Protein AF-A0A842W0P2-F1 (afdb_monomer)

Solvent-accessible surface area (backbone atoms only — not comparable to full-atom values): 11848 Å² total; per-residue (Å²): 93,78,69,30,41,39,33,30,35,60,40,98,86,83,40,61,41,81,73,45,63,37,53,83,86,53,82,77,61,66,70,56,46,53,49,53,55,64,68,43,71,86,44,69,43,78,48,73,53,70,65,99,87,46,25,35,33,33,34,35,41,60,92,77,42,31,34,44,33,39,35,38,36,79,87,54,64,59,76,82,45,50,65,58,54,51,53,55,54,58,49,74,78,43,101,62,56,71,70,56,49,55,52,49,50,50,53,53,51,52,50,52,53,51,54,50,53,52,51,51,54,53,50,51,50,50,52,50,53,51,49,51,51,50,51,52,48,50,52,50,48,53,52,47,53,52,49,43,71,71,51,85,49,66,56,59,30,52,52,47,50,26,71,76,40,57,66,42,39,58,65,58,51,46,73,76,69,56,80,72,63,66,70,60,52,56,50,34,52,54,50,37,40,75,71,62,54,32,44,73,82,52,102,54,32,40,30,57,68,124

Radius of gyration: 31.65 Å; Cα contacts (8 Å, |Δi|>4): 263; chains: 1; bounding box: 66×34×80 Å

Structure (mmCIF, N/CA/C/O backbone):
data_AF-A0A842W0P2-F1
#
_entry.id   AF-A0A842W0P2-F1
#
loop_
_atom_site.group_PDB
_atom_site.id
_atom_site.type_symbol
_atom_site.label_atom_id
_atom_site.label_alt_id
_atom_site.label_comp_id
_atom_site.label_asym_id
_atom_site.label_entity_id
_atom_site.label_seq_id
_atom_site.pdbx_PDB_ins_code
_atom_site.Cartn_x
_atom_site.Cartn_y
_atom_site.Cartn_z
_atom_site.occupancy
_atom_site.B_iso_or_equiv
_atom_site.auth_seq_id
_atom_site.auth_comp_id
_atom_site.auth_asym_id
_atom_site.auth_atom_id
_atom_site.pdbx_PDB_model_num
ATOM 1 N N . MET A 1 1 ? -8.591 -3.179 4.931 1.00 85.31 1 MET A N 1
ATOM 2 C CA . MET A 1 1 ? -9.531 -2.165 5.466 1.00 85.31 1 MET A CA 1
ATOM 3 C C . MET A 1 1 ? -10.037 -2.531 6.871 1.00 85.31 1 MET A C 1
ATOM 5 O O . MET A 1 1 ? -9.811 -3.667 7.294 1.00 85.31 1 MET A O 1
ATOM 9 N N . PRO A 1 2 ? -10.715 -1.629 7.613 1.00 89.44 2 PRO A N 1
ATOM 10 C CA . PRO A 1 2 ? -11.479 -1.982 8.811 1.00 89.44 2 PRO A CA 1
ATOM 11 C C . PRO A 1 2 ? -12.667 -2.880 8.462 1.00 89.44 2 PRO A C 1
ATOM 13 O O . PRO A 1 2 ? -13.416 -2.592 7.539 1.00 89.44 2 PRO A O 1
ATOM 16 N N . LYS A 1 3 ? -12.855 -3.957 9.219 1.00 92.38 3 LYS A N 1
ATOM 17 C CA . LYS A 1 3 ? -14.003 -4.871 9.140 1.00 92.38 3 LYS A CA 1
ATOM 18 C C . LYS A 1 3 ? -15.141 -4.478 10.074 1.00 92.38 3 LYS A C 1
ATOM 20 O O . LYS A 1 3 ? -16.285 -4.804 9.797 1.00 92.38 3 LYS A O 1
ATOM 25 N N . GLY A 1 4 ? -14.808 -3.805 11.168 1.00 94.12 4 GLY A N 1
ATOM 26 C CA . GLY A 1 4 ? -15.774 -3.354 12.155 1.00 94.12 4 GLY A CA 1
ATOM 27 C C . GLY A 1 4 ? -15.094 -2.626 13.303 1.00 94.12 4 GLY A C 1
ATOM 28 O O . GLY A 1 4 ? -13.884 -2.756 13.515 1.00 94.12 4 GLY A O 1
ATOM 29 N N . ILE A 1 5 ? -15.883 -1.853 14.030 1.00 95.81 5 ILE A N 1
ATOM 30 C CA . ILE A 1 5 ? -15.530 -1.262 15.308 1.00 95.81 5 ILE A CA 1
ATOM 31 C C . ILE A 1 5 ? -16.359 -1.921 16.408 1.00 95.81 5 ILE A C 1
ATOM 33 O O . ILE A 1 5 ? -17.549 -2.179 16.240 1.00 95.81 5 ILE A O 1
ATOM 37 N N . VAL A 1 6 ? -15.719 -2.183 17.541 1.00 96.12 6 VAL A N 1
ATOM 38 C CA . VAL A 1 6 ? -16.363 -2.648 18.765 1.00 96.12 6 VAL A CA 1
ATOM 39 C C . VAL A 1 6 ? -15.894 -1.763 19.906 1.00 96.12 6 VAL A C 1
ATOM 41 O O . VAL A 1 6 ? -14.697 -1.543 20.079 1.00 96.12 6 VAL A O 1
ATOM 44 N N . ILE A 1 7 ? -16.839 -1.262 20.687 1.00 95.06 7 ILE A N 1
ATOM 45 C CA . ILE A 1 7 ? -16.576 -0.571 21.939 1.00 95.06 7 ILE A CA 1
ATOM 46 C C . ILE A 1 7 ? -16.953 -1.521 23.066 1.00 95.06 7 ILE A C 1
ATOM 48 O O . ILE A 1 7 ? -18.089 -1.992 23.140 1.00 95.06 7 ILE A O 1
ATOM 52 N N . ILE A 1 8 ? -15.988 -1.801 23.927 1.00 93.69 8 ILE A N 1
ATOM 53 C CA . ILE A 1 8 ? -16.141 -2.694 25.067 1.00 93.69 8 ILE A CA 1
ATOM 54 C C . ILE A 1 8 ? -16.184 -1.825 26.315 1.00 93.69 8 ILE A C 1
ATOM 56 O O . ILE A 1 8 ? -15.272 -1.034 26.543 1.00 93.69 8 ILE A O 1
ATOM 60 N N . GLU A 1 9 ? -17.226 -1.963 27.115 1.00 91.44 9 GLU A N 1
ATOM 61 C CA . GLU A 1 9 ? -17.332 -1.330 28.424 1.00 91.44 9 GLU A CA 1
ATOM 62 C C . GLU A 1 9 ? -16.931 -2.332 29.501 1.00 91.44 9 GLU A C 1
ATOM 64 O O . GLU A 1 9 ? -17.276 -3.513 29.427 1.00 91.44 9 GLU A O 1
ATOM 69 N N . PHE A 1 10 ? -16.137 -1.876 30.467 1.00 84.00 10 PHE A N 1
ATOM 70 C CA . PHE A 1 10 ? -15.688 -2.729 31.555 1.00 84.00 10 PHE A CA 1
ATOM 71 C C . PHE A 1 10 ? -16.639 -2.641 32.752 1.00 84.00 10 PHE A C 1
ATOM 73 O O . PHE A 1 10 ? -16.757 -1.587 33.379 1.00 84.00 10 PHE A O 1
ATOM 80 N N . ASP A 1 11 ? -17.245 -3.773 33.106 1.00 75.88 11 ASP A N 1
ATOM 81 C CA . ASP A 1 11 ? -17.984 -3.976 34.349 1.00 75.88 11 ASP A CA 1
ATOM 82 C C . ASP A 1 11 ? -17.102 -4.737 35.359 1.00 75.88 11 ASP A C 1
ATOM 84 O O . ASP A 1 11 ? -16.485 -5.758 35.047 1.00 75.88 11 ASP A O 1
ATOM 88 N N . GLU A 1 12 ? -17.038 -4.245 36.597 1.00 66.00 12 GLU A N 1
ATOM 89 C CA . GLU A 1 12 ? -16.264 -4.853 37.688 1.00 66.00 12 GLU A CA 1
ATOM 90 C C . GLU A 1 12 ? -16.786 -6.243 38.109 1.00 66.00 12 GLU A C 1
ATOM 92 O O . GLU A 1 12 ? -16.042 -7.010 38.727 1.00 66.00 12 GLU A O 1
ATOM 97 N N . PHE A 1 13 ? -18.032 -6.589 37.769 1.00 66.38 13 PHE A N 1
ATOM 98 C CA . PHE A 1 13 ? -18.679 -7.858 38.111 1.00 66.38 13 PHE A CA 1
ATOM 99 C C . PHE A 1 13 ? -18.723 -8.853 36.946 1.00 66.38 13 PHE A C 1
ATOM 101 O O . PHE A 1 13 ? -18.517 -10.049 37.168 1.00 66.38 13 PHE A O 1
ATOM 108 N N . GLU A 1 14 ? -18.983 -8.384 35.724 1.00 66.31 14 GLU A N 1
ATOM 109 C CA . GLU A 1 14 ? -19.167 -9.243 34.540 1.00 66.31 14 GLU A CA 1
ATOM 110 C C . GLU A 1 14 ? -17.951 -9.262 33.596 1.00 66.31 14 GLU A C 1
ATOM 112 O O . GLU A 1 14 ? -17.836 -10.148 32.747 1.00 66.31 14 GLU A O 1
ATOM 117 N N . GLY A 1 15 ? -16.994 -8.345 33.778 1.00 75.94 15 GLY A N 1
ATOM 118 C CA . GLY A 1 15 ? -15.852 -8.164 32.884 1.00 75.94 15 GLY A CA 1
ATOM 119 C C . GLY A 1 15 ? -16.170 -7.229 31.714 1.00 75.94 15 GLY A C 1
ATOM 120 O O . GLY A 1 15 ? -16.970 -6.308 31.833 1.00 75.94 15 GLY A O 1
ATOM 121 N N . GLY A 1 16 ? -15.499 -7.421 30.575 1.00 82.94 16 GLY A N 1
ATOM 122 C CA . GLY A 1 16 ? -15.722 -6.600 29.381 1.00 82.94 16 GLY A CA 1
ATOM 123 C C . GLY A 1 16 ? -16.964 -7.035 28.601 1.00 82.94 16 GLY A C 1
ATOM 124 O O . GLY A 1 16 ? -17.008 -8.167 28.122 1.00 82.94 16 GLY A O 1
ATOM 125 N N . GLY A 1 17 ? -17.930 -6.131 28.429 1.00 89.31 17 GLY A N 1
ATOM 126 C CA . GLY A 1 17 ? -19.129 -6.323 27.608 1.00 89.31 17 GLY A CA 1
ATOM 127 C C . GLY A 1 17 ? -19.137 -5.416 26.376 1.00 89.31 17 GLY A C 1
ATOM 128 O O . GLY A 1 17 ? -18.558 -4.334 26.389 1.00 89.31 17 GLY A O 1
ATOM 129 N N . VAL A 1 18 ? -19.784 -5.839 25.287 1.00 92.56 18 VAL A N 1
ATOM 130 C CA . VAL A 1 18 ? -19.930 -4.998 24.086 1.00 92.56 18 VAL A CA 1
ATOM 131 C C . VAL A 1 18 ? -20.975 -3.912 24.351 1.00 92.56 18 VAL A C 1
ATOM 133 O O . VAL A 1 18 ? -22.162 -4.211 24.442 1.00 92.56 18 VAL A O 1
ATOM 136 N N . TRP A 1 19 ? -20.532 -2.658 24.437 1.00 94.06 19 TRP A N 1
ATOM 137 C CA . TRP A 1 19 ? -21.404 -1.483 24.547 1.00 94.06 19 TRP A CA 1
ATOM 138 C C . TRP A 1 19 ? -21.952 -1.071 23.181 1.00 94.06 19 TRP A C 1
ATOM 140 O O . TRP A 1 19 ? -23.129 -0.765 23.027 1.00 94.06 19 TRP A O 1
ATOM 150 N N . PHE A 1 20 ? -21.092 -1.098 22.164 1.00 94.31 20 PHE A N 1
ATOM 151 C CA . PHE A 1 20 ? -21.457 -0.716 20.808 1.00 94.31 20 PHE A CA 1
ATOM 152 C C . PHE A 1 20 ? -20.654 -1.522 19.797 1.00 94.31 20 PHE A C 1
ATOM 154 O O . PHE A 1 20 ? -19.485 -1.838 20.025 1.00 94.31 20 PHE A O 1
ATOM 161 N N . LYS A 1 21 ? -21.263 -1.826 18.654 1.00 95.81 21 LYS A N 1
ATOM 162 C CA . LYS A 1 21 ? -20.573 -2.416 17.511 1.00 95.81 21 LYS A CA 1
ATOM 163 C C . LYS A 1 21 ? -21.116 -1.830 16.220 1.00 95.81 21 LYS A C 1
ATOM 165 O O . LYS A 1 21 ? -22.293 -1.498 16.146 1.00 95.81 21 LYS A O 1
ATOM 170 N N . TYR A 1 22 ? -20.257 -1.728 15.218 1.00 95.31 22 TYR A N 1
ATOM 171 C CA . TYR A 1 22 ? -20.658 -1.323 13.880 1.00 95.31 22 TYR A CA 1
ATOM 172 C C . TYR A 1 22 ? -19.696 -1.900 12.832 1.00 95.31 22 TYR A C 1
ATOM 174 O O . TYR A 1 22 ? -18.487 -1.909 13.078 1.00 95.31 22 TYR A O 1
ATOM 182 N N . PRO A 1 23 ? -20.168 -2.355 11.660 1.00 94.06 23 PRO A N 1
ATOM 183 C CA . PRO A 1 23 ? -21.575 -2.519 11.265 1.00 94.06 23 PRO A CA 1
ATOM 184 C C . PRO A 1 23 ? -22.373 -3.479 12.167 1.00 94.06 23 PRO A C 1
ATOM 186 O O . PRO A 1 23 ? -21.781 -4.285 12.885 1.00 94.06 23 PRO A O 1
ATOM 189 N N . ASP A 1 24 ? -23.706 -3.410 12.155 1.00 90.12 24 ASP A N 1
ATOM 19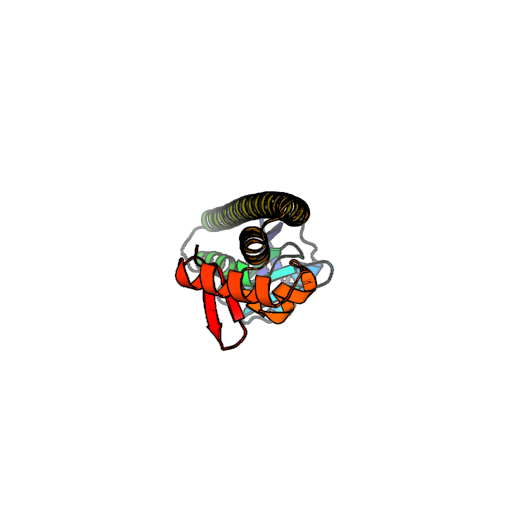0 C CA . ASP A 1 24 ? -24.564 -4.227 13.038 1.00 90.12 24 ASP A CA 1
ATOM 191 C C . ASP A 1 24 ? -24.403 -5.735 12.778 1.00 90.12 24 ASP A C 1
ATOM 193 O O . ASP A 1 24 ? -24.457 -6.563 13.697 1.00 90.12 24 ASP A O 1
ATOM 197 N N . GLU A 1 25 ? -24.157 -6.096 11.520 1.00 91.12 25 GLU A N 1
ATOM 198 C CA . GLU A 1 25 ? -23.859 -7.450 11.061 1.00 91.12 25 GLU A CA 1
ATOM 199 C C . GLU A 1 25 ? -22.459 -7.939 11.451 1.00 91.12 25 GLU A C 1
ATOM 201 O O . GLU A 1 25 ? -22.158 -9.121 11.280 1.00 91.12 25 GLU A O 1
ATOM 206 N N . PHE A 1 26 ? -21.592 -7.064 11.969 1.00 92.31 26 PHE A N 1
ATOM 207 C CA . PHE A 1 26 ? -20.265 -7.463 12.409 1.00 92.31 26 PHE A CA 1
ATOM 208 C C . PHE A 1 26 ? -20.379 -8.393 13.622 1.00 92.31 26 PHE A C 1
ATOM 210 O O . PHE A 1 26 ? -20.899 -8.026 14.683 1.00 92.31 26 PHE A O 1
ATOM 217 N N . GLU A 1 27 ? -19.903 -9.625 13.459 1.00 90.06 27 GLU A N 1
ATOM 218 C CA . GLU A 1 27 ? -19.840 -10.618 14.526 1.00 90.06 27 GLU A CA 1
ATOM 219 C C . GLU A 1 27 ? -18.456 -10.596 15.172 1.00 90.06 27 GLU A C 1
ATOM 221 O O . GLU A 1 27 ? -17.426 -10.718 14.504 1.00 90.06 27 GLU A O 1
ATOM 226 N N . VAL A 1 28 ? -18.443 -10.465 16.497 1.00 89.31 28 VAL A N 1
ATOM 227 C CA . VAL A 1 28 ? -17.235 -10.541 17.312 1.00 89.31 28 VAL A CA 1
ATOM 228 C C . VAL A 1 28 ? -17.356 -11.727 18.256 1.00 89.31 28 VAL A C 1
ATOM 230 O O . VAL A 1 28 ? -18.357 -11.890 18.942 1.00 89.31 28 VAL A O 1
ATOM 233 N N . ASP A 1 29 ? -16.336 -12.578 18.251 1.00 90.50 29 ASP A N 1
ATOM 234 C CA . ASP A 1 29 ? -16.242 -13.725 19.152 1.00 90.50 29 ASP A CA 1
ATOM 235 C C . ASP A 1 29 ? -15.827 -13.247 20.553 1.00 90.50 29 ASP A C 1
ATOM 237 O O . ASP A 1 29 ? -14.869 -12.475 20.691 1.00 90.50 29 ASP A O 1
ATOM 241 N N . ASP A 1 30 ? -16.511 -13.737 21.588 1.00 89.19 30 ASP A N 1
ATOM 242 C CA . ASP A 1 30 ? -16.269 -13.402 22.997 1.00 89.19 30 ASP A CA 1
ATOM 243 C C . ASP A 1 30 ? -14.806 -13.596 23.404 1.00 89.19 30 ASP A C 1
ATOM 245 O O . ASP A 1 30 ? -14.278 -12.842 24.225 1.00 89.19 30 ASP A O 1
ATOM 249 N N . LYS A 1 31 ? -14.101 -14.561 22.795 1.00 90.00 31 LYS A N 1
ATOM 250 C CA . LYS A 1 31 ? -12.673 -14.777 23.072 1.00 90.00 31 LYS A CA 1
ATOM 251 C C . LYS A 1 31 ? -11.830 -13.534 22.774 1.00 90.00 31 LYS A C 1
ATOM 253 O O . LYS A 1 31 ? -10.826 -13.301 23.444 1.00 90.00 31 LYS A O 1
ATOM 258 N N . TYR A 1 32 ? -12.212 -12.743 21.768 1.00 90.88 32 TYR A N 1
ATOM 259 C CA . TYR A 1 32 ? -11.499 -11.523 21.402 1.00 90.88 32 TYR A CA 1
ATOM 260 C C . TYR A 1 32 ? -11.811 -10.398 22.380 1.00 90.88 32 TYR A C 1
ATOM 262 O O . TYR A 1 32 ? -10.890 -9.687 22.771 1.00 90.88 32 TYR A O 1
ATOM 270 N N . ILE A 1 33 ? -13.062 -10.293 22.834 1.00 90.00 33 ILE A N 1
ATOM 271 C CA . ILE A 1 33 ? -13.464 -9.353 23.887 1.00 90.00 33 ILE A CA 1
ATOM 272 C C . ILE A 1 33 ? -12.648 -9.620 25.154 1.00 90.00 33 ILE A C 1
ATOM 274 O O . ILE A 1 33 ? -11.939 -8.737 25.631 1.00 90.00 33 ILE A O 1
ATOM 278 N N . GLN A 1 34 ? -12.636 -10.870 25.624 1.00 87.75 34 GLN A N 1
ATOM 279 C CA . GLN A 1 34 ? -11.871 -11.275 26.805 1.00 87.75 34 GLN A CA 1
ATOM 280 C C . GLN A 1 34 ? -10.371 -11.009 26.646 1.00 87.75 34 GLN A C 1
ATOM 282 O O . GLN A 1 34 ? -9.737 -10.477 27.557 1.00 87.75 34 GLN A O 1
ATOM 287 N N . ASN A 1 35 ? -9.794 -11.347 25.488 1.00 89.31 35 ASN A N 1
ATOM 288 C CA . ASN A 1 35 ? -8.378 -11.108 25.222 1.00 89.31 35 ASN A CA 1
ATOM 289 C C . ASN A 1 35 ? -8.039 -9.610 25.284 1.00 89.31 35 ASN A C 1
ATOM 291 O O . ASN A 1 35 ? -7.072 -9.225 25.941 1.00 89.31 35 ASN A O 1
ATOM 295 N N . LEU A 1 36 ? -8.848 -8.754 24.658 1.00 90.31 36 LEU A N 1
ATOM 296 C CA . LEU A 1 36 ? -8.650 -7.303 24.687 1.00 90.31 36 LEU A CA 1
ATOM 297 C C . LEU A 1 36 ? -8.743 -6.746 26.109 1.00 90.31 36 LEU A C 1
ATOM 299 O O . LEU A 1 36 ? -7.878 -5.973 26.521 1.00 90.31 36 LEU A O 1
ATOM 303 N N . THR A 1 37 ? -9.735 -7.194 26.877 1.00 87.50 37 THR A N 1
ATOM 304 C CA . THR A 1 37 ? -9.907 -6.810 28.279 1.00 87.50 37 THR A CA 1
ATOM 305 C C . THR A 1 37 ? -8.699 -7.189 29.137 1.00 87.50 37 THR A C 1
ATOM 307 O O . THR A 1 37 ? -8.200 -6.359 29.893 1.00 87.50 37 THR A O 1
ATOM 310 N N . ILE A 1 38 ? -8.178 -8.410 28.986 1.00 86.12 38 ILE A N 1
ATOM 311 C CA . ILE A 1 38 ? -6.982 -8.868 29.712 1.00 86.12 38 ILE A CA 1
ATOM 312 C C . ILE A 1 38 ? -5.737 -8.090 29.263 1.00 86.12 38 ILE A C 1
ATOM 314 O O . ILE A 1 38 ? -4.891 -7.738 30.083 1.00 86.12 38 ILE A O 1
ATOM 318 N N . SER A 1 39 ? -5.623 -7.812 27.963 1.00 87.88 39 SER A N 1
ATOM 319 C CA . SER A 1 39 ? -4.434 -7.199 27.365 1.00 87.88 39 SER A CA 1
ATOM 320 C C . SER A 1 39 ? -4.212 -5.755 27.817 1.00 87.88 39 SER A C 1
ATOM 322 O O . SER A 1 39 ? -3.068 -5.355 28.029 1.00 87.88 39 SER A O 1
ATOM 324 N N . HIS A 1 40 ? -5.279 -4.967 27.979 1.00 84.56 40 HIS A N 1
ATOM 325 C CA . HIS A 1 40 ? -5.154 -3.538 28.286 1.00 84.56 40 HIS A CA 1
ATOM 326 C C . HIS A 1 40 ? -4.811 -3.210 29.749 1.00 84.56 40 HIS A C 1
ATOM 328 O O . HIS A 1 40 ? -4.466 -2.065 30.033 1.00 84.56 40 HIS A O 1
ATOM 334 N N . ASN A 1 41 ? -4.839 -4.191 30.662 1.00 76.25 41 ASN A N 1
ATOM 335 C CA . ASN A 1 41 ? -4.376 -4.106 32.060 1.00 76.25 41 ASN A CA 1
ATOM 336 C C . ASN A 1 41 ? -4.701 -2.784 32.799 1.00 76.25 41 ASN A C 1
ATOM 338 O O . ASN A 1 41 ? -3.908 -2.322 33.619 1.00 76.25 41 ASN A O 1
ATOM 342 N N . PHE A 1 42 ? -5.847 -2.169 32.489 1.00 75.38 42 PHE A N 1
ATOM 343 C CA . PHE A 1 42 ? -6.353 -0.931 33.095 1.00 75.38 42 PHE A CA 1
ATOM 344 C C . PHE A 1 42 ? -5.402 0.276 33.027 1.00 75.38 42 PHE A C 1
ATOM 346 O O . PHE A 1 42 ? -5.395 1.119 33.917 1.00 75.38 42 PHE A O 1
ATOM 353 N N . ILE A 1 43 ? -4.575 0.369 31.981 1.00 80.25 43 ILE A N 1
ATOM 354 C CA . ILE A 1 43 ? -3.719 1.538 31.737 1.00 80.25 43 ILE A CA 1
ATOM 355 C C . ILE A 1 43 ? -3.960 2.029 30.318 1.00 80.25 43 ILE A C 1
ATOM 357 O O . ILE A 1 43 ? -3.905 1.235 29.372 1.00 80.25 43 ILE A O 1
ATOM 361 N N . SER A 1 44 ? -4.184 3.339 30.159 1.00 85.81 44 SER A N 1
ATOM 362 C CA . SER A 1 44 ? -4.400 3.947 28.845 1.00 85.81 44 SER A CA 1
ATOM 363 C C . SER A 1 44 ? -3.272 3.591 27.884 1.00 85.81 44 SER A C 1
ATOM 365 O O . SER A 1 44 ? -2.111 3.960 28.077 1.00 85.81 44 SER A O 1
ATOM 367 N N . SER A 1 45 ? -3.610 2.817 26.859 1.00 88.12 45 SER A N 1
ATOM 368 C CA . SER A 1 45 ? -2.636 2.184 25.977 1.00 88.12 45 SER A CA 1
ATOM 369 C C . SER A 1 45 ? -3.260 1.864 24.630 1.00 88.12 45 SER A C 1
ATOM 371 O O . SER A 1 45 ? -4.426 1.483 24.556 1.00 88.12 45 SER A O 1
ATOM 373 N N . ILE A 1 46 ? -2.465 2.010 23.568 1.00 92.19 46 ILE A N 1
ATOM 374 C CA . ILE A 1 46 ? -2.782 1.488 22.236 1.00 92.19 46 ILE A CA 1
ATOM 375 C C . ILE A 1 46 ? -2.094 0.132 22.105 1.00 92.19 46 ILE A C 1
ATOM 377 O O . ILE A 1 46 ? -0.888 0.036 22.343 1.00 92.19 46 ILE A O 1
ATOM 381 N N . LEU A 1 47 ? -2.839 -0.891 21.698 1.00 91.88 47 LEU A N 1
ATOM 382 C CA . LEU A 1 47 ? -2.326 -2.230 21.434 1.00 91.88 47 LEU A CA 1
ATOM 383 C C . LEU A 1 47 ? -2.677 -2.654 20.011 1.00 91.88 47 LEU A C 1
ATOM 385 O O . LEU A 1 47 ? -3.726 -2.308 19.477 1.00 91.88 47 LEU A O 1
ATOM 389 N N . THR A 1 48 ? -1.777 -3.406 19.384 1.00 91.94 48 THR A N 1
ATOM 390 C CA . THR A 1 48 ? -2.042 -4.082 18.111 1.00 91.94 48 THR A CA 1
ATOM 391 C C . THR A 1 48 ? -1.914 -5.579 18.338 1.00 91.94 48 THR A C 1
ATOM 393 O O . THR A 1 48 ? -0.815 -6.079 18.578 1.00 91.94 48 THR A O 1
ATOM 396 N N . ASN A 1 49 ? -3.036 -6.286 18.249 1.00 90.62 49 ASN A N 1
ATOM 397 C CA . ASN A 1 49 ? -3.113 -7.734 18.385 1.00 90.62 49 ASN A CA 1
ATOM 398 C C . ASN A 1 49 ? -3.249 -8.351 16.994 1.00 90.62 49 ASN A C 1
ATOM 400 O O . ASN A 1 49 ? -4.322 -8.315 16.391 1.00 90.62 49 ASN A O 1
ATOM 404 N N . LYS A 1 50 ? -2.148 -8.907 16.481 1.00 89.75 50 LYS A N 1
ATOM 405 C CA . LYS A 1 50 ? -2.088 -9.537 15.160 1.00 89.75 50 LYS A CA 1
ATOM 406 C C . LYS A 1 50 ? -1.595 -10.977 15.274 1.00 89.75 50 LYS A C 1
ATOM 408 O O . LYS A 1 50 ? -0.476 -11.203 15.729 1.00 89.75 50 LYS A O 1
ATOM 413 N N . ASP A 1 51 ? -2.419 -11.924 14.842 1.00 86.38 51 ASP A N 1
ATOM 414 C CA . ASP A 1 51 ? -2.058 -13.336 14.675 1.00 86.38 51 ASP A CA 1
ATOM 415 C C . ASP A 1 51 ? -2.354 -13.810 13.238 1.00 86.38 51 ASP A C 1
ATOM 417 O O . ASP A 1 51 ? -2.393 -12.989 12.323 1.00 86.38 51 ASP A O 1
ATOM 421 N N . ASP A 1 52 ? -2.495 -15.118 12.999 1.00 86.12 52 ASP A N 1
ATOM 422 C CA . ASP A 1 52 ? -2.796 -15.672 11.666 1.00 86.12 52 ASP A CA 1
ATOM 423 C C . ASP A 1 52 ? -4.270 -15.509 11.248 1.00 86.12 52 ASP A C 1
ATOM 425 O O . ASP A 1 52 ? -4.620 -15.661 10.076 1.00 86.12 52 ASP A O 1
ATOM 429 N N . THR A 1 53 ? -5.150 -15.204 12.199 1.00 85.50 53 THR A N 1
ATOM 430 C CA . THR A 1 53 ? -6.610 -15.177 12.043 1.00 85.50 53 THR A CA 1
ATOM 431 C C . THR A 1 53 ? -7.223 -13.809 12.301 1.00 85.50 53 THR A C 1
ATOM 433 O O . THR A 1 53 ? -8.296 -13.514 11.769 1.00 85.50 53 THR A O 1
ATOM 436 N N . ILE A 1 54 ? -6.552 -12.967 13.088 1.00 90.62 54 ILE A N 1
ATOM 437 C CA . ILE A 1 54 ? -7.051 -11.664 13.483 1.00 90.62 54 ILE A CA 1
ATOM 438 C C . ILE A 1 54 ? -5.986 -10.569 13.441 1.00 90.62 54 ILE A C 1
ATOM 440 O O . ILE A 1 54 ? -4.797 -10.800 13.642 1.00 90.62 54 ILE A O 1
ATOM 444 N N . ASN A 1 55 ? -6.448 -9.351 13.175 1.00 94.19 55 ASN A N 1
ATOM 445 C CA . ASN A 1 55 ? -5.682 -8.120 13.247 1.00 94.19 55 ASN A CA 1
ATOM 446 C C . ASN A 1 55 ? -6.578 -7.065 13.904 1.00 94.19 55 ASN A C 1
ATOM 448 O O . ASN A 1 55 ? -7.526 -6.598 13.278 1.00 94.19 55 ASN A O 1
ATOM 452 N N . ILE A 1 56 ? -6.335 -6.747 15.172 1.00 94.88 56 ILE A N 1
ATOM 453 C CA . ILE A 1 56 ? -7.082 -5.734 15.921 1.00 94.88 56 ILE A CA 1
ATOM 454 C C . ILE A 1 56 ? -6.131 -4.625 16.327 1.00 94.88 56 ILE A C 1
ATOM 456 O O . ILE A 1 56 ? -5.067 -4.881 16.892 1.00 94.88 56 ILE A O 1
ATOM 460 N N . LEU A 1 57 ? -6.562 -3.394 16.105 1.00 95.44 57 LEU A N 1
ATOM 461 C CA . LEU A 1 57 ? -6.014 -2.232 16.773 1.00 95.44 57 LEU A CA 1
ATOM 462 C C . LEU A 1 57 ? -6.980 -1.822 17.884 1.00 95.44 57 LEU A C 1
ATOM 464 O O . LEU A 1 57 ? -8.168 -1.662 17.621 1.00 95.44 57 LEU A O 1
ATOM 468 N N . SER A 1 58 ? -6.494 -1.621 19.102 1.00 95.00 58 SER A N 1
ATOM 469 C CA . SER A 1 58 ? -7.346 -1.233 20.221 1.00 95.00 58 SER A CA 1
ATOM 470 C C . SER A 1 58 ? -6.729 -0.162 21.106 1.00 95.00 58 SER A C 1
ATOM 472 O O . SER A 1 58 ? -5.508 -0.034 21.197 1.00 95.00 58 SER A O 1
ATOM 474 N N . PHE A 1 59 ? -7.585 0.609 21.769 1.00 94.62 59 PHE A N 1
ATOM 475 C CA . PHE A 1 59 ? -7.213 1.609 22.757 1.00 94.62 59 PHE A CA 1
ATOM 476 C C . PHE A 1 59 ? -8.089 1.496 23.989 1.00 94.62 59 PHE A C 1
ATOM 478 O O . PHE A 1 59 ? -9.308 1.463 23.868 1.00 94.62 59 PHE A O 1
ATOM 485 N N . TYR A 1 60 ? -7.470 1.476 25.163 1.00 93.44 60 TYR A N 1
ATOM 486 C CA . TYR A 1 60 ? -8.193 1.584 26.423 1.00 93.44 60 TYR A CA 1
ATOM 487 C C . TYR A 1 60 ? -8.192 3.030 26.910 1.00 93.44 60 TYR A C 1
ATOM 489 O O . TYR A 1 60 ? -7.129 3.632 27.064 1.00 93.44 60 TYR A O 1
ATOM 497 N N . ASN A 1 61 ? -9.385 3.556 27.168 1.00 90.50 61 ASN A N 1
ATOM 498 C CA . ASN A 1 61 ? -9.614 4.816 27.848 1.00 90.50 61 ASN A CA 1
ATOM 499 C C . ASN A 1 61 ? -9.908 4.528 29.327 1.00 90.50 61 ASN A C 1
ATOM 501 O O . ASN A 1 61 ? -10.963 3.987 29.661 1.00 90.50 61 ASN A O 1
ATOM 505 N N . ASP A 1 62 ? -8.968 4.892 30.201 1.00 88.12 62 ASP A N 1
ATOM 506 C CA . ASP A 1 62 ? -9.083 4.666 31.645 1.00 88.12 62 ASP A CA 1
ATOM 507 C C . ASP A 1 62 ? -10.147 5.545 32.323 1.00 88.12 62 ASP A C 1
ATOM 509 O O . ASP A 1 62 ? -10.836 5.095 33.234 1.00 88.12 62 ASP A O 1
ATOM 513 N N . GLU A 1 63 ? -10.343 6.774 31.841 1.00 88.44 63 GLU A N 1
ATOM 514 C CA . GLU A 1 63 ? -11.313 7.723 32.403 1.00 88.44 63 GLU A CA 1
ATOM 515 C C . GLU A 1 63 ? -12.754 7.228 32.238 1.00 88.44 63 GLU A C 1
ATOM 517 O O . GLU A 1 63 ? -13.555 7.295 33.171 1.00 88.44 63 GLU A O 1
ATOM 522 N N . HIS A 1 64 ? -13.063 6.664 31.072 1.00 88.56 64 HIS A N 1
ATOM 523 C CA . HIS A 1 64 ? -14.388 6.139 30.750 1.00 88.56 64 HIS A CA 1
ATOM 524 C C . HIS A 1 64 ? -14.500 4.622 30.911 1.00 88.56 64 HIS A C 1
ATOM 526 O O . HIS A 1 64 ? -15.574 4.077 30.670 1.00 88.56 64 HIS A O 1
ATOM 532 N N . LYS A 1 65 ? -13.417 3.933 31.300 1.00 89.44 65 LYS A N 1
ATOM 533 C CA . LYS A 1 65 ? -13.339 2.465 31.401 1.00 89.44 65 LYS A CA 1
ATOM 534 C C . LYS A 1 65 ? -13.829 1.742 30.131 1.00 89.44 65 LYS A C 1
ATOM 536 O O . LYS A 1 65 ? -14.505 0.714 30.207 1.00 89.44 65 LYS A O 1
ATOM 541 N N . LYS A 1 66 ? -13.483 2.274 28.952 1.00 92.25 66 LYS A N 1
ATOM 542 C CA . LYS A 1 66 ? -13.899 1.736 27.641 1.00 92.25 66 LYS A CA 1
ATOM 543 C C . LYS A 1 66 ? -12.701 1.318 26.795 1.00 92.25 66 LYS A C 1
ATOM 545 O O . LYS A 1 66 ? -11.686 2.006 26.763 1.00 92.25 66 LYS A O 1
ATOM 550 N N . ILE A 1 67 ? -12.825 0.204 26.077 1.00 93.25 67 ILE A N 1
ATOM 551 C CA . ILE A 1 67 ? -11.879 -0.219 25.040 1.00 93.25 67 ILE A CA 1
ATOM 552 C C . ILE A 1 67 ? -12.508 0.050 23.680 1.00 93.25 67 ILE A C 1
ATOM 554 O O . ILE A 1 67 ? -13.571 -0.474 23.364 1.00 93.25 67 ILE A O 1
ATOM 558 N N . ILE A 1 68 ? -11.821 0.822 22.854 1.00 95.19 68 ILE A N 1
ATOM 559 C CA . ILE A 1 68 ? -12.158 1.065 21.456 1.00 95.19 68 ILE A CA 1
ATOM 560 C C . ILE A 1 68 ? -11.349 0.075 20.627 1.00 95.19 68 ILE A C 1
ATOM 562 O O . ILE A 1 68 ? -10.124 0.134 20.654 1.00 95.19 68 ILE A O 1
ATOM 566 N N . ALA A 1 69 ? -11.995 -0.829 19.897 1.00 95.38 69 ALA A N 1
ATOM 567 C CA . ALA A 1 69 ? -11.333 -1.854 19.096 1.00 95.38 69 ALA A CA 1
ATOM 568 C C . ALA A 1 69 ? -11.747 -1.765 17.623 1.00 95.38 69 ALA A C 1
ATOM 570 O O . ALA A 1 69 ? -12.909 -1.957 17.275 1.00 95.38 69 ALA A O 1
ATOM 571 N N . LEU A 1 70 ? -10.778 -1.515 16.746 1.00 95.75 70 LEU A N 1
ATOM 572 C CA . LEU A 1 70 ? -10.912 -1.617 15.298 1.00 95.75 70 LEU A CA 1
ATOM 573 C C . LEU A 1 70 ? -10.420 -2.986 14.837 1.00 95.75 70 LEU A C 1
ATOM 575 O O . LEU A 1 70 ? -9.235 -3.309 14.934 1.00 95.75 70 LEU A O 1
ATOM 579 N N . PHE A 1 71 ? -11.329 -3.780 14.286 1.00 94.62 71 PHE A N 1
ATOM 580 C CA . PHE A 1 71 ? -11.005 -5.039 13.633 1.00 94.62 71 PHE A CA 1
ATOM 581 C C . PHE A 1 71 ? -10.598 -4.737 12.201 1.00 94.62 71 PHE A C 1
ATOM 583 O O . PHE A 1 71 ? -11.350 -4.115 11.458 1.00 94.62 71 PHE A O 1
ATOM 590 N N . LEU A 1 72 ? -9.411 -5.170 11.803 1.00 93.69 72 LEU A N 1
ATOM 591 C CA . LEU A 1 72 ? -8.807 -4.869 10.513 1.00 93.69 72 LEU A CA 1
ATOM 592 C C . LEU A 1 72 ? -8.668 -6.142 9.672 1.00 93.69 72 LEU A C 1
ATOM 594 O O . LEU A 1 72 ? -8.666 -7.276 10.159 1.00 93.69 72 LEU A O 1
ATOM 598 N N . GLU A 1 73 ? -8.516 -5.972 8.366 1.00 91.75 73 GLU A N 1
ATOM 599 C CA . GLU A 1 73 ? -8.039 -7.045 7.501 1.00 91.75 73 GLU A CA 1
ATOM 600 C C . GLU A 1 73 ? -6.579 -7.413 7.803 1.00 91.75 73 GLU A C 1
ATOM 602 O O . GLU A 1 73 ? -5.764 -6.588 8.212 1.00 91.75 73 GLU A O 1
ATOM 607 N N . MET A 1 74 ? -6.212 -8.674 7.555 1.00 89.88 74 MET A N 1
ATOM 608 C CA . MET A 1 74 ? -4.891 -9.218 7.919 1.00 89.88 74 MET A CA 1
ATOM 609 C C . MET A 1 74 ? -3.717 -8.508 7.236 1.00 89.88 74 MET A C 1
ATOM 611 O O . MET A 1 74 ? -2.593 -8.507 7.744 1.00 89.88 74 MET A O 1
ATOM 615 N N . ARG A 1 75 ? -3.970 -7.929 6.060 1.00 87.88 75 ARG A N 1
ATOM 616 C CA . ARG A 1 75 ? -2.963 -7.234 5.251 1.00 87.88 75 ARG A CA 1
ATOM 617 C C . ARG A 1 75 ? -2.748 -5.786 5.677 1.00 87.88 75 ARG A C 1
ATOM 619 O O . ARG A 1 75 ? -1.769 -5.193 5.243 1.00 87.88 75 ARG A O 1
ATOM 626 N N . GLU A 1 76 ? -3.619 -5.254 6.527 1.00 88.44 76 GLU A N 1
ATOM 627 C CA . GLU A 1 76 ? -3.509 -3.888 7.023 1.00 88.44 76 GLU A CA 1
ATOM 628 C C . GLU A 1 76 ? -2.404 -3.751 8.069 1.00 88.44 76 GLU A C 1
ATOM 630 O O . GLU A 1 76 ? -2.120 -4.680 8.843 1.00 88.44 76 GLU A O 1
ATOM 635 N N . ASP A 1 77 ? -1.816 -2.560 8.100 1.00 86.75 77 ASP A N 1
ATOM 636 C CA . ASP A 1 77 ? -0.949 -2.107 9.178 1.00 86.75 77 ASP A CA 1
ATOM 637 C C . ASP A 1 77 ? -1.789 -1.319 10.187 1.00 86.75 77 ASP A C 1
ATOM 639 O O . ASP A 1 77 ? -2.424 -0.330 9.829 1.00 86.75 77 ASP A O 1
ATOM 643 N N . GLY A 1 78 ? -1.802 -1.753 11.450 1.00 84.81 78 GLY A N 1
ATOM 644 C CA . GLY A 1 78 ? -2.541 -1.070 12.512 1.00 84.81 78 GLY A CA 1
ATOM 645 C C . GLY A 1 78 ? -2.106 0.386 12.690 1.00 84.81 78 GLY A C 1
ATOM 646 O O . GLY A 1 78 ? -2.933 1.219 13.047 1.00 84.81 78 GLY A O 1
ATOM 647 N N . GLN A 1 79 ? -0.851 0.730 12.380 1.00 87.38 79 GLN A N 1
ATOM 648 C CA . GLN A 1 79 ? -0.347 2.101 12.518 1.00 87.38 79 GLN A CA 1
ATOM 649 C C . GLN A 1 79 ? -1.107 3.117 11.660 1.00 87.38 79 GLN A C 1
ATOM 651 O O . GLN A 1 79 ? -1.329 4.243 12.112 1.00 87.38 79 GLN A O 1
ATOM 656 N N . ASP A 1 80 ? -1.580 2.711 10.478 1.00 86.62 80 ASP A N 1
ATOM 657 C CA . ASP A 1 80 ? -2.345 3.573 9.568 1.00 86.62 80 ASP A CA 1
ATOM 658 C C . ASP A 1 80 ? -3.690 4.023 10.179 1.00 86.62 80 ASP A C 1
ATOM 660 O O . ASP A 1 80 ? -4.273 5.015 9.740 1.00 86.62 80 ASP A O 1
ATOM 664 N N . TYR A 1 81 ? -4.163 3.336 11.226 1.00 90.56 81 TYR A N 1
ATOM 665 C CA . TYR A 1 81 ? -5.465 3.554 11.865 1.00 90.56 81 TYR A CA 1
ATOM 666 C C . TYR A 1 81 ? -5.374 4.228 13.242 1.00 90.56 81 TYR A C 1
ATOM 668 O O . TYR A 1 81 ? -6.399 4.452 13.888 1.00 90.56 81 TYR A O 1
ATOM 676 N N . TYR A 1 82 ? -4.173 4.596 13.702 1.00 91.25 82 TYR A N 1
ATOM 677 C CA . TYR A 1 82 ? -3.983 5.217 15.022 1.00 91.25 82 TYR A CA 1
ATOM 678 C C . TYR A 1 82 ? -4.751 6.532 15.165 1.00 91.25 82 TYR A C 1
ATOM 680 O O . TYR A 1 82 ? -5.316 6.810 16.222 1.00 91.25 82 TYR A O 1
ATOM 688 N N . GLU A 1 83 ? -4.781 7.335 14.104 1.00 89.69 83 GLU A N 1
ATOM 689 C CA . GLU A 1 83 ? -5.493 8.611 14.113 1.00 89.69 83 GLU A CA 1
ATOM 690 C C . GLU A 1 83 ? -7.008 8.407 14.225 1.00 89.69 83 GLU A C 1
ATOM 692 O O . GLU A 1 83 ? -7.669 9.133 14.960 1.00 89.69 83 GLU A O 1
ATOM 697 N N . ILE A 1 84 ? -7.548 7.366 13.583 1.00 91.62 84 ILE A N 1
ATOM 698 C CA . ILE A 1 84 ? -8.973 7.020 13.667 1.00 91.62 84 ILE A CA 1
ATOM 699 C C . ILE A 1 84 ? -9.332 6.644 15.108 1.00 91.62 84 ILE A C 1
ATOM 701 O O . ILE A 1 84 ? -10.294 7.172 15.657 1.00 91.62 84 ILE A O 1
ATOM 705 N N . ILE A 1 85 ? -8.524 5.803 15.763 1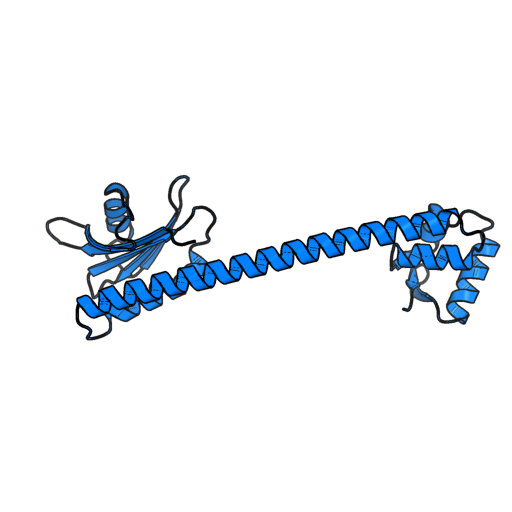.00 92.06 85 ILE A N 1
ATOM 706 C CA . ILE A 1 85 ? -8.730 5.459 17.178 1.00 92.06 85 ILE A CA 1
ATOM 707 C C . ILE A 1 85 ? -8.680 6.683 18.087 1.00 92.06 85 ILE A C 1
ATOM 709 O O . ILE A 1 85 ? -9.508 6.802 18.984 1.00 92.06 85 ILE A O 1
ATOM 713 N N . ARG A 1 86 ? -7.741 7.604 17.864 1.00 91.19 86 ARG A N 1
ATOM 714 C CA . ARG A 1 86 ? -7.651 8.835 18.662 1.00 91.19 86 ARG A CA 1
ATOM 715 C C . ARG A 1 86 ? -8.853 9.749 18.461 1.00 91.19 86 ARG A C 1
ATOM 717 O O . ARG A 1 86 ? -9.300 10.381 19.411 1.00 91.19 86 ARG A O 1
ATOM 724 N N . GLN A 1 87 ? -9.376 9.827 17.240 1.00 92.31 87 GLN A N 1
ATOM 725 C CA . GLN A 1 87 ? -10.591 10.590 16.960 1.00 92.31 87 GLN A CA 1
ATOM 726 C C . GLN A 1 87 ? -11.803 9.986 17.666 1.00 92.31 87 GLN A C 1
ATOM 728 O O . GLN A 1 87 ? -12.577 10.733 18.260 1.00 92.31 87 GLN A O 1
ATOM 733 N N . LEU A 1 88 ? -11.926 8.655 17.646 1.00 93.38 88 LEU A N 1
ATOM 734 C CA . LEU A 1 88 ? -12.973 7.923 18.360 1.00 93.38 88 LEU A CA 1
ATOM 735 C C . LEU A 1 88 ? -12.861 8.119 19.876 1.00 93.38 88 LEU A C 1
ATOM 737 O O . LEU A 1 88 ? -13.859 8.390 20.532 1.00 93.38 88 LEU A O 1
ATOM 741 N N . ASP A 1 89 ? -11.649 8.051 20.425 1.00 92.06 89 ASP A N 1
ATOM 742 C CA . ASP A 1 89 ? -11.388 8.322 21.840 1.00 92.06 89 ASP A CA 1
ATOM 743 C C . ASP A 1 89 ? -11.801 9.743 22.241 1.00 92.06 89 ASP A C 1
ATOM 745 O O . ASP A 1 89 ? -12.514 9.959 23.221 1.00 92.06 89 ASP A O 1
ATOM 749 N N . GLY A 1 90 ? -11.447 10.718 21.404 1.00 91.06 90 GLY A N 1
ATOM 750 C CA . GLY A 1 90 ? -11.824 12.112 21.588 1.00 91.06 90 GLY A CA 1
ATOM 751 C C . GLY A 1 90 ? -13.330 12.389 21.536 1.00 91.06 90 GLY A C 1
ATOM 752 O O . GLY A 1 90 ? -13.714 13.517 21.840 1.00 91.06 90 GLY A O 1
ATOM 753 N N . LEU A 1 91 ? -14.180 11.425 21.154 1.00 92.06 91 LEU A N 1
ATOM 754 C CA . LEU A 1 91 ? -15.637 11.552 21.278 1.00 92.06 91 LEU A CA 1
ATOM 755 C C . LEU A 1 91 ? -16.100 11.392 22.725 1.00 92.06 91 LEU A C 1
ATOM 757 O O . LEU A 1 91 ? -16.991 12.122 23.145 1.00 92.06 91 LEU A O 1
ATOM 761 N N . PHE A 1 92 ? -15.478 10.491 23.490 1.00 87.81 92 PHE A N 1
ATOM 762 C CA . PHE A 1 92 ? -15.861 10.232 24.882 1.00 87.81 92 PHE A CA 1
ATOM 763 C C . PHE A 1 92 ? -15.490 11.389 25.817 1.00 87.81 92 PHE A C 1
ATOM 765 O O . PHE A 1 92 ? -16.163 11.611 26.815 1.00 87.81 92 PHE A O 1
ATOM 772 N N . LEU A 1 93 ? -14.495 12.196 25.434 1.00 85.31 93 LEU A N 1
ATOM 773 C CA . LEU A 1 93 ? -14.120 13.428 26.139 1.00 85.31 93 LEU A CA 1
ATOM 774 C C . LEU A 1 93 ? -15.102 14.593 25.915 1.00 85.31 93 LEU A C 1
ATOM 776 O O . LEU A 1 93 ? -14.929 15.667 26.497 1.00 85.31 93 LEU A O 1
ATOM 780 N N . ARG A 1 94 ? -16.087 14.439 25.024 1.00 87.50 94 ARG A N 1
ATOM 781 C CA . ARG A 1 94 ? -17.090 15.471 24.735 1.00 87.50 94 ARG A CA 1
ATOM 782 C C . ARG A 1 94 ? -18.337 15.206 25.571 1.00 87.50 94 ARG A C 1
ATOM 784 O O . ARG A 1 94 ? -18.739 14.063 25.743 1.00 87.50 94 ARG A O 1
ATOM 791 N N . ASP A 1 95 ? -18.975 16.276 26.031 1.00 84.00 95 ASP A N 1
ATOM 792 C CA . ASP A 1 95 ? -20.253 16.217 26.753 1.00 84.00 95 ASP A CA 1
ATOM 793 C C . ASP A 1 95 ? -21.411 16.001 25.755 1.00 84.00 95 ASP A C 1
ATOM 795 O O . ASP A 1 95 ? -22.180 16.914 25.457 1.00 84.00 95 ASP A O 1
ATOM 799 N N . LEU A 1 96 ? -21.430 14.819 25.130 1.00 88.81 96 LEU A N 1
ATOM 800 C CA . LEU A 1 96 ? -22.408 14.387 24.127 1.00 88.81 96 LEU A CA 1
ATOM 801 C C . LEU A 1 96 ? -23.351 13.337 24.714 1.00 88.81 96 LEU A C 1
ATOM 803 O O . LEU A 1 96 ? -22.958 12.546 25.575 1.00 88.81 96 LEU A O 1
ATOM 807 N N . ALA A 1 97 ? -24.583 13.292 24.207 1.00 90.62 97 ALA A N 1
ATOM 808 C CA . ALA A 1 97 ? -25.495 12.200 24.522 1.00 90.62 97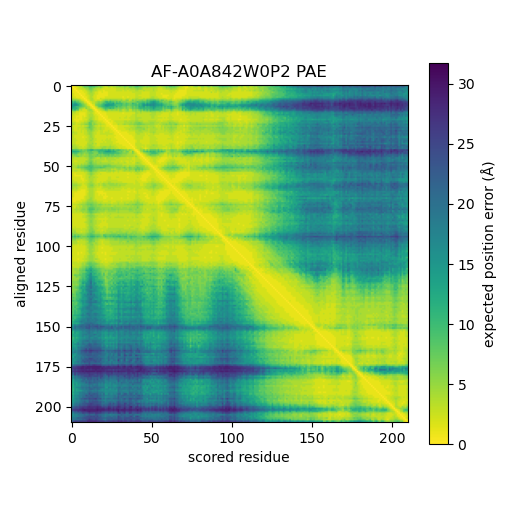 ALA A CA 1
ATOM 809 C C . ALA A 1 97 ? -24.999 10.875 23.915 1.00 90.62 97 ALA A C 1
ATOM 811 O O . ALA A 1 97 ? -24.284 10.850 22.911 1.00 90.62 97 ALA A O 1
ATOM 812 N N . GLU A 1 98 ? -25.406 9.754 24.508 1.00 88.62 98 GLU A N 1
ATOM 813 C CA . GLU A 1 98 ? -25.007 8.415 24.066 1.00 88.62 98 GLU A CA 1
ATOM 814 C C . GLU A 1 98 ? -25.361 8.154 22.596 1.00 88.62 98 GLU A C 1
ATOM 816 O O . GLU A 1 98 ? -24.511 7.684 21.836 1.00 88.62 98 GLU A O 1
ATOM 821 N N . GLU A 1 99 ? -26.564 8.531 22.161 1.00 91.75 99 GLU A N 1
ATOM 822 C CA . GLU A 1 99 ? -26.987 8.368 20.769 1.00 91.75 99 GLU A CA 1
ATOM 823 C C . GLU A 1 99 ? -26.133 9.206 19.802 1.00 91.75 99 GLU A C 1
ATOM 825 O O . GLU A 1 99 ? -25.847 8.774 18.684 1.00 91.75 99 GLU A O 1
ATOM 830 N N . GLU A 1 100 ? -25.680 10.387 20.234 1.00 92.06 100 GLU A N 1
ATOM 831 C CA . GLU A 1 100 ? -24.799 11.246 19.438 1.00 92.06 100 GLU A CA 1
ATOM 832 C C . GLU A 1 100 ? -23.401 10.634 19.307 1.00 92.06 100 GLU A C 1
ATOM 834 O O . GLU A 1 100 ? -22.832 10.635 18.215 1.00 92.06 100 GLU A O 1
ATOM 839 N N . ILE A 1 101 ? -22.862 10.055 20.387 1.00 91.88 101 ILE A N 1
ATOM 840 C CA . ILE A 1 101 ? -21.572 9.350 20.358 1.00 91.88 101 ILE A CA 1
ATOM 841 C C . ILE A 1 101 ? -21.645 8.165 19.392 1.00 91.88 101 ILE A C 1
ATOM 843 O O . ILE A 1 101 ? -20.758 8.006 18.554 1.00 91.88 101 ILE A O 1
ATOM 847 N N . GLN A 1 102 ? -22.700 7.351 19.473 1.00 93.44 102 GLN A N 1
ATOM 848 C CA . GLN A 1 102 ? -22.884 6.206 18.579 1.00 93.44 102 GLN A CA 1
ATOM 849 C C . GLN A 1 102 ? -22.956 6.642 17.110 1.00 93.44 102 GLN A C 1
ATOM 851 O O . GLN A 1 102 ? -22.279 6.057 16.261 1.00 93.44 102 GLN A O 1
ATOM 856 N N . GLN A 1 103 ? -23.707 7.704 16.806 1.00 94.19 103 GLN A N 1
ATOM 857 C CA . GLN A 1 103 ? -23.809 8.231 15.446 1.00 94.19 103 GLN A CA 1
ATOM 858 C C . GLN A 1 103 ? -22.466 8.764 14.924 1.00 94.19 103 GLN A C 1
ATOM 860 O O . GLN A 1 103 ? -22.101 8.509 13.775 1.00 94.19 103 GLN A O 1
ATOM 865 N N . GLU A 1 104 ? -21.706 9.477 15.755 1.00 93.88 104 GLU A N 1
ATOM 866 C CA . GLU A 1 104 ? -20.387 9.989 15.377 1.00 93.88 104 GLU A CA 1
ATOM 867 C C . GLU A 1 104 ? -19.368 8.863 15.164 1.00 93.88 104 GLU A C 1
ATOM 869 O O . GLU A 1 104 ? -18.567 8.929 14.230 1.00 93.88 104 GLU A O 1
ATOM 874 N N . ILE A 1 105 ? -19.430 7.791 15.960 1.00 93.56 105 ILE A N 1
ATOM 875 C CA . ILE A 1 105 ? -18.609 6.594 15.746 1.00 93.56 105 ILE A CA 1
ATOM 876 C C . ILE A 1 105 ? -18.876 5.996 14.357 1.00 93.56 105 ILE A C 1
ATOM 878 O O . ILE A 1 105 ? -17.924 5.702 13.627 1.00 93.56 105 ILE A O 1
ATOM 882 N N . GLN A 1 106 ? -20.149 5.845 13.973 1.00 94.94 106 GLN A N 1
ATOM 883 C CA . GLN A 1 106 ? -20.530 5.346 12.645 1.00 94.94 106 GLN A CA 1
ATOM 884 C C . GLN A 1 106 ? -20.003 6.261 11.536 1.00 94.94 106 GLN A C 1
ATOM 886 O O . GLN A 1 106 ? -19.351 5.791 10.604 1.00 94.94 106 GLN A O 1
ATOM 891 N N . ASN A 1 107 ? -20.198 7.576 11.680 1.00 93.12 107 ASN A N 1
ATOM 892 C CA . ASN A 1 107 ? -19.741 8.569 10.708 1.00 93.12 107 ASN A CA 1
ATOM 893 C C . ASN A 1 107 ? -18.222 8.494 10.484 1.00 93.12 107 ASN A C 1
ATOM 895 O O . ASN A 1 107 ? -17.758 8.507 9.341 1.00 93.12 107 ASN A O 1
ATOM 899 N N . ILE A 1 108 ? -17.439 8.398 11.566 1.00 92.38 108 ILE A N 1
ATOM 900 C CA . ILE A 1 108 ? -15.977 8.275 11.493 1.00 92.38 108 ILE A CA 1
ATOM 901 C C . ILE A 1 108 ? -15.582 6.967 10.804 1.00 92.38 108 ILE A C 1
ATOM 903 O O . ILE A 1 108 ? -14.696 6.971 9.942 1.00 92.38 108 ILE A O 1
ATOM 907 N N . TYR A 1 109 ? -16.231 5.855 11.149 1.00 92.31 109 TYR A N 1
ATOM 908 C CA . TYR A 1 109 ? -15.960 4.558 10.535 1.00 92.31 109 TYR A CA 1
ATOM 909 C C . TYR A 1 109 ? -16.258 4.566 9.025 1.00 92.31 109 TYR A C 1
ATOM 911 O O . TYR A 1 109 ? -15.396 4.185 8.226 1.00 92.31 109 TYR A O 1
ATOM 919 N N . ASP A 1 110 ? -17.429 5.057 8.616 1.00 91.75 110 ASP A N 1
ATOM 920 C CA . ASP A 1 110 ? -17.856 5.093 7.213 1.00 91.75 110 ASP A CA 1
ATOM 921 C C . ASP A 1 110 ? -16.964 6.010 6.373 1.00 91.75 110 ASP A C 1
ATOM 923 O O . ASP A 1 110 ? -16.529 5.647 5.273 1.00 91.75 110 ASP A O 1
ATOM 927 N N . LEU A 1 111 ? -16.629 7.188 6.908 1.00 87.81 111 LEU A N 1
ATOM 928 C CA . LEU A 1 111 ? -15.709 8.114 6.258 1.00 87.81 111 LEU A CA 1
ATOM 929 C C . LEU A 1 111 ? -14.326 7.480 6.078 1.00 87.81 111 LEU A C 1
ATOM 931 O O . LEU A 1 111 ? -13.738 7.580 4.998 1.00 87.81 111 LEU A O 1
ATOM 935 N N . SER A 1 112 ? -13.831 6.788 7.106 1.00 85.88 112 SER A N 1
ATOM 936 C CA . SER A 1 112 ? -12.549 6.082 7.056 1.00 85.88 112 SER A CA 1
ATOM 937 C C . SER A 1 112 ? -12.554 5.012 5.964 1.00 85.88 112 SER A C 1
ATOM 939 O O . SER A 1 112 ? -11.642 4.970 5.136 1.00 85.88 112 SER A O 1
ATOM 941 N N . CYS A 1 113 ? -13.613 4.202 5.886 1.00 86.12 113 CYS A N 1
ATOM 942 C CA . CYS A 1 113 ? -13.767 3.187 4.845 1.00 86.12 113 CYS A CA 1
ATOM 943 C C . CYS A 1 113 ? -13.834 3.806 3.439 1.00 86.12 113 CYS A C 1
ATOM 945 O O . CYS A 1 113 ? -13.193 3.313 2.509 1.00 86.12 113 CYS A O 1
ATOM 947 N N . SER A 1 114 ? -14.554 4.919 3.276 1.00 84.81 114 SER A N 1
ATOM 948 C CA . SER A 1 114 ? -14.661 5.642 2.002 1.00 84.81 114 SER A CA 1
ATOM 949 C C . SER A 1 114 ? -13.314 6.190 1.520 1.00 84.81 114 SER A C 1
ATOM 951 O O . SER A 1 114 ? -12.926 5.970 0.370 1.00 84.81 114 SER A O 1
ATOM 953 N N . ILE A 1 115 ? -12.550 6.841 2.403 1.00 80.50 115 ILE A N 1
ATOM 954 C CA . ILE A 1 115 ? -11.221 7.380 2.077 1.00 80.50 115 ILE A CA 1
ATOM 955 C C . ILE A 1 115 ? -10.276 6.260 1.629 1.00 80.50 115 ILE A C 1
ATOM 957 O O . ILE A 1 115 ? -9.544 6.422 0.647 1.00 80.50 115 ILE A O 1
ATOM 961 N N . ILE A 1 116 ? -10.308 5.114 2.312 1.00 80.88 116 ILE A N 1
ATOM 962 C CA . ILE A 1 116 ? -9.465 3.965 1.968 1.00 80.88 116 ILE A CA 1
ATOM 963 C C . ILE A 1 116 ? -9.861 3.393 0.603 1.00 80.88 116 ILE A C 1
ATOM 965 O O . ILE A 1 116 ? -8.988 3.197 -0.241 1.00 80.88 116 ILE A O 1
ATOM 969 N N . ASN A 1 117 ? -11.159 3.240 0.325 1.00 81.44 117 ASN A N 1
ATOM 970 C CA . ASN A 1 117 ? -11.647 2.797 -0.985 1.00 81.44 117 ASN A CA 1
ATOM 971 C C . ASN A 1 117 ? -11.174 3.717 -2.121 1.00 81.44 117 ASN A C 1
ATOM 973 O O . ASN A 1 117 ? -10.724 3.251 -3.169 1.00 81.44 117 ASN A O 1
ATOM 977 N N . VAL A 1 118 ? -11.238 5.037 -1.919 1.00 80.56 118 VAL A N 1
ATOM 978 C CA . VAL A 1 118 ? -10.747 6.010 -2.907 1.00 80.56 118 VAL A CA 1
ATOM 979 C C . VAL A 1 118 ? -9.238 5.859 -3.112 1.00 80.56 118 VAL A C 1
ATOM 981 O O . VAL A 1 118 ? -8.772 5.851 -4.254 1.00 80.56 118 VAL A O 1
ATOM 984 N N . ARG A 1 119 ? -8.465 5.693 -2.031 1.00 80.19 119 ARG A N 1
ATOM 985 C CA . ARG A 1 119 ? -7.015 5.459 -2.106 1.00 80.19 119 ARG A CA 1
ATOM 986 C C . ARG A 1 119 ? -6.700 4.203 -2.917 1.00 80.19 119 ARG A C 1
ATOM 988 O O . ARG A 1 119 ? -5.833 4.257 -3.787 1.00 80.19 119 ARG A O 1
ATOM 995 N N . GLU A 1 120 ? -7.408 3.103 -2.685 1.00 82.25 120 GLU A N 1
ATOM 996 C CA . GLU A 1 120 ? -7.223 1.857 -3.436 1.00 82.25 120 GLU A CA 1
ATOM 997 C C . GLU A 1 120 ? -7.530 2.025 -4.927 1.00 82.25 120 GLU A C 1
ATOM 999 O O . GLU A 1 120 ? -6.730 1.612 -5.769 1.00 82.25 120 GLU A O 1
ATOM 1004 N N . GLN A 1 121 ? -8.630 2.696 -5.275 1.00 84.19 121 GLN A N 1
ATOM 1005 C CA . GLN A 1 121 ? -8.977 2.975 -6.673 1.00 84.19 121 GLN A CA 1
ATOM 1006 C C . GLN A 1 121 ? -7.906 3.816 -7.377 1.00 84.19 121 GLN A C 1
ATOM 1008 O O . GLN A 1 121 ? -7.537 3.535 -8.521 1.00 84.19 121 GLN A O 1
ATOM 1013 N N . VAL A 1 122 ? -7.372 4.828 -6.691 1.00 86.62 122 VAL A N 1
ATOM 1014 C CA . VAL A 1 122 ? -6.277 5.657 -7.209 1.00 86.62 122 VAL A CA 1
ATOM 1015 C C . VAL A 1 122 ? -5.007 4.825 -7.406 1.00 86.62 122 VAL A C 1
ATOM 1017 O O . VAL A 1 122 ? -4.370 4.924 -8.455 1.00 86.62 122 VAL A O 1
ATOM 1020 N N . MET A 1 123 ? -4.659 3.959 -6.452 1.00 83.06 123 MET A N 1
ATOM 1021 C CA . MET A 1 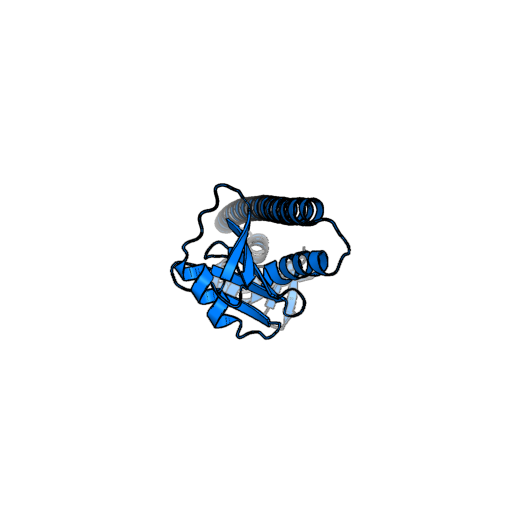123 ? -3.491 3.077 -6.561 1.00 83.06 123 MET A CA 1
ATOM 1022 C C . MET A 1 123 ? -3.630 2.077 -7.712 1.00 83.06 123 MET A C 1
ATOM 1024 O O . MET A 1 123 ? -2.675 1.872 -8.459 1.00 83.06 123 MET A O 1
ATOM 1028 N N . LEU A 1 124 ? -4.818 1.500 -7.908 1.00 89.56 124 LEU A N 1
ATOM 1029 C CA . LEU A 1 124 ? -5.107 0.625 -9.046 1.00 89.56 124 LEU A CA 1
ATOM 1030 C C . LEU A 1 124 ? -4.973 1.366 -10.377 1.00 89.56 124 LEU A C 1
ATOM 1032 O O . LEU A 1 124 ? -4.381 0.839 -11.319 1.00 89.56 124 LEU A O 1
ATOM 1036 N N . LYS A 1 125 ? -5.465 2.607 -10.452 1.00 92.81 125 LYS A N 1
ATOM 1037 C CA . LYS A 1 125 ? -5.298 3.444 -11.642 1.00 92.81 125 LYS A CA 1
ATOM 1038 C C . LYS A 1 125 ? -3.819 3.691 -11.946 1.00 92.81 125 LYS A C 1
ATOM 1040 O O . LYS A 1 125 ? -3.402 3.476 -13.081 1.00 92.81 125 LYS A O 1
ATOM 1045 N N . PHE A 1 126 ? -3.016 4.051 -10.944 1.00 90.75 126 PHE A N 1
ATOM 1046 C CA . PHE A 1 126 ? -1.572 4.215 -11.127 1.00 90.75 126 PHE A CA 1
ATOM 1047 C C . PHE A 1 126 ? -0.873 2.913 -11.526 1.00 90.75 126 PHE A C 1
ATOM 1049 O O . PHE A 1 126 ? 0.012 2.932 -12.377 1.00 90.75 126 PHE A O 1
ATOM 1056 N N . ALA A 1 127 ? -1.268 1.774 -10.955 1.00 90.56 127 ALA A N 1
ATOM 1057 C CA . ALA A 1 127 ? -0.709 0.477 -11.324 1.00 90.56 127 ALA A CA 1
ATOM 1058 C C . ALA A 1 127 ? -0.976 0.141 -12.801 1.00 90.56 127 ALA A C 1
ATOM 1060 O O . ALA A 1 127 ? -0.066 -0.314 -13.498 1.00 90.56 127 ALA A O 1
ATOM 1061 N N . ASN A 1 128 ? -2.189 0.422 -13.287 1.00 93.25 128 ASN A N 1
ATOM 1062 C CA . ASN A 1 128 ? -2.551 0.244 -14.692 1.00 93.25 128 ASN A CA 1
ATOM 1063 C C . ASN A 1 128 ? -1.766 1.197 -15.602 1.00 93.25 128 ASN A C 1
ATOM 1065 O O . ASN A 1 128 ? -1.152 0.737 -16.559 1.00 93.25 128 ASN A O 1
ATOM 1069 N N . GLU A 1 129 ? -1.683 2.487 -15.263 1.00 94.69 129 GLU A N 1
ATOM 1070 C CA . GLU A 1 129 ? -0.896 3.463 -16.034 1.00 94.69 129 GLU A CA 1
ATOM 1071 C C . GLU A 1 129 ? 0.589 3.072 -16.109 1.00 94.69 129 GLU A C 1
ATOM 1073 O O . GLU A 1 129 ? 1.207 3.153 -17.169 1.00 94.69 129 GLU A O 1
ATOM 1078 N N . ILE A 1 130 ? 1.173 2.581 -15.011 1.00 94.75 130 ILE A N 1
ATOM 1079 C CA . ILE A 1 130 ? 2.548 2.060 -15.001 1.00 94.75 130 ILE A CA 1
ATOM 1080 C C . ILE A 1 130 ? 2.674 0.824 -15.896 1.00 94.75 130 ILE A C 1
ATOM 1082 O O . ILE A 1 130 ? 3.690 0.663 -16.574 1.00 94.75 130 ILE A O 1
ATOM 1086 N N . SER A 1 131 ? 1.680 -0.066 -15.886 1.00 94.62 131 SER A N 1
ATOM 1087 C CA . SER A 1 131 ? 1.671 -1.251 -16.745 1.00 94.62 131 SER A CA 1
ATOM 1088 C C . SER A 1 131 ? 1.643 -0.863 -18.223 1.00 94.62 131 SER A C 1
ATOM 1090 O O . SER A 1 131 ? 2.478 -1.345 -18.991 1.00 94.62 131 SER A O 1
ATOM 1092 N N . ASP A 1 132 ? 0.778 0.080 -18.595 1.00 95.44 132 ASP A N 1
ATOM 1093 C CA . ASP A 1 132 ? 0.673 0.607 -19.955 1.00 95.44 132 ASP A CA 1
ATOM 1094 C C . ASP A 1 132 ? 1.975 1.287 -20.393 1.00 95.44 132 ASP A C 1
ATOM 1096 O O . ASP A 1 132 ? 2.495 1.001 -21.473 1.00 95.44 132 ASP A O 1
ATOM 1100 N N . LE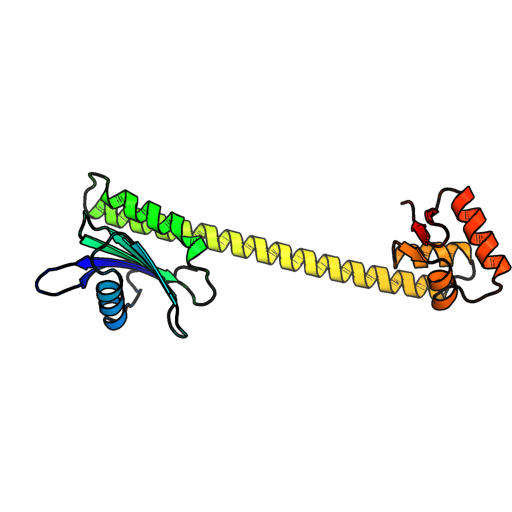U A 1 133 ? 2.565 2.127 -19.533 1.00 96.19 133 LEU A N 1
ATOM 1101 C CA . LEU A 1 133 ? 3.850 2.778 -19.802 1.00 96.19 133 LEU A CA 1
ATOM 1102 C C . LEU A 1 133 ? 4.983 1.764 -19.988 1.00 96.19 133 LEU A C 1
ATOM 1104 O O . LEU A 1 133 ? 5.796 1.929 -20.896 1.00 96.19 133 LEU A O 1
ATOM 1108 N N . LYS A 1 134 ? 5.024 0.694 -19.186 1.00 93.81 134 LYS A N 1
ATOM 1109 C CA . LYS A 1 134 ? 5.988 -0.405 -19.363 1.00 93.81 134 LYS A CA 1
ATOM 1110 C C . LYS A 1 134 ? 5.756 -1.172 -20.662 1.00 93.81 134 LYS A C 1
ATOM 1112 O O . LYS A 1 134 ? 6.720 -1.566 -21.315 1.00 93.81 134 LYS A O 1
ATOM 1117 N N . GLY A 1 135 ? 4.498 -1.378 -21.049 1.00 95.19 135 GLY A N 1
ATOM 1118 C CA . GLY A 1 135 ? 4.144 -1.960 -22.343 1.00 95.19 135 GLY A CA 1
ATOM 1119 C C . GLY A 1 135 ? 4.653 -1.100 -23.500 1.00 95.19 135 GLY A C 1
ATOM 1120 O O . GLY A 1 135 ? 5.332 -1.598 -24.396 1.00 95.19 135 GLY A O 1
ATOM 1121 N N . MET A 1 136 ? 4.414 0.213 -23.435 1.00 95.25 136 MET A N 1
ATOM 1122 C CA . MET A 1 136 ? 4.927 1.172 -24.415 1.00 95.25 136 MET A CA 1
ATOM 1123 C C . MET A 1 136 ? 6.457 1.190 -24.453 1.00 95.25 136 MET A C 1
ATOM 1125 O O . MET A 1 136 ? 7.035 1.165 -25.538 1.00 95.25 136 MET A O 1
ATOM 1129 N N . GLU A 1 137 ? 7.120 1.218 -23.294 1.00 93.06 137 GLU A N 1
ATOM 1130 C CA . GLU A 1 137 ? 8.579 1.143 -23.186 1.00 93.06 137 GLU A CA 1
ATOM 1131 C C . GLU A 1 137 ? 9.106 -0.112 -23.889 1.00 93.06 137 GLU A C 1
ATOM 1133 O O . GLU A 1 137 ? 9.973 -0.007 -24.755 1.00 93.06 137 GLU A O 1
ATOM 1138 N N . HIS A 1 138 ? 8.524 -1.278 -23.597 1.00 94.19 138 HIS A N 1
ATOM 1139 C CA . HIS A 1 138 ? 8.897 -2.542 -24.222 1.00 94.19 138 HIS A CA 1
ATOM 1140 C C . HIS A 1 138 ? 8.743 -2.508 -25.751 1.00 94.19 138 HIS A C 1
ATOM 1142 O O . HIS A 1 138 ? 9.656 -2.903 -26.483 1.00 94.19 138 HIS A O 1
ATOM 1148 N N . ASP A 1 139 ? 7.627 -1.978 -26.250 1.00 94.31 139 ASP A N 1
ATOM 1149 C CA . ASP A 1 139 ? 7.388 -1.818 -27.684 1.00 94.31 139 ASP A CA 1
ATOM 1150 C C . ASP A 1 139 ? 8.407 -0.877 -28.341 1.00 94.31 139 ASP A C 1
ATOM 1152 O O . ASP A 1 139 ? 8.922 -1.170 -29.428 1.00 94.31 139 ASP A O 1
ATOM 1156 N N . PHE A 1 140 ? 8.737 0.244 -27.692 1.00 93.56 140 PHE A N 1
ATOM 1157 C CA . PHE A 1 140 ? 9.770 1.162 -28.170 1.00 93.56 140 PHE A CA 1
ATOM 1158 C C . PHE A 1 140 ? 11.149 0.504 -28.180 1.00 93.56 140 PHE A C 1
ATOM 1160 O O . PHE A 1 140 ? 11.855 0.608 -29.188 1.00 93.56 140 PHE A O 1
ATOM 1167 N N . THR A 1 141 ? 11.514 -0.218 -27.119 1.00 92.81 141 THR A N 1
ATOM 1168 C CA . THR A 1 141 ? 12.753 -0.997 -27.039 1.00 92.81 141 THR A CA 1
ATOM 1169 C C . THR A 1 141 ? 12.850 -1.973 -28.209 1.00 92.81 141 THR A C 1
ATOM 1171 O O . THR A 1 141 ? 13.826 -1.924 -28.958 1.00 92.81 141 THR A O 1
ATOM 1174 N N . ASN A 1 142 ? 11.815 -2.781 -28.451 1.00 92.56 142 ASN A N 1
ATOM 1175 C CA . ASN A 1 142 ? 11.790 -3.757 -29.544 1.00 92.56 142 ASN A CA 1
ATOM 1176 C C . ASN A 1 142 ? 11.956 -3.096 -30.923 1.00 92.56 142 ASN A C 1
ATOM 1178 O O . ASN A 1 142 ? 12.723 -3.570 -31.768 1.00 92.56 142 ASN A O 1
ATOM 1182 N N . ARG A 1 143 ? 11.276 -1.966 -31.161 1.00 92.88 143 ARG A N 1
ATOM 1183 C CA . ARG A 1 143 ? 11.399 -1.203 -32.416 1.00 92.88 143 ARG A CA 1
ATOM 1184 C C . ARG A 1 143 ? 12.805 -0.637 -32.602 1.00 92.88 143 ARG A C 1
ATOM 1186 O O . ARG A 1 143 ? 13.360 -0.726 -33.699 1.00 92.88 143 ARG A O 1
ATOM 1193 N N . LEU A 1 144 ? 13.394 -0.072 -31.551 1.00 91.44 144 LEU A N 1
ATOM 1194 C CA . LEU A 1 144 ? 14.759 0.452 -31.580 1.00 91.44 144 LEU A CA 1
ATOM 1195 C C . LEU A 1 144 ? 15.781 -0.664 -31.819 1.00 91.44 144 LEU A C 1
ATOM 1197 O O . LEU A 1 144 ? 16.693 -0.492 -32.628 1.00 91.44 144 LEU A O 1
ATOM 1201 N N . GLU A 1 145 ? 15.613 -1.832 -31.200 1.00 90.00 145 GLU A N 1
ATOM 1202 C CA . GLU A 1 145 ? 16.471 -2.989 -31.460 1.00 90.00 145 GLU A CA 1
ATOM 1203 C C . GLU A 1 145 ? 16.369 -3.476 -32.910 1.00 90.00 145 GLU A C 1
ATOM 1205 O O . GLU A 1 145 ? 17.398 -3.728 -33.542 1.00 90.00 145 GLU A O 1
ATOM 1210 N N . ALA A 1 146 ? 15.165 -3.528 -33.484 1.00 89.44 146 ALA A N 1
ATOM 1211 C CA . ALA A 1 146 ? 14.986 -3.858 -34.897 1.00 89.44 146 ALA A CA 1
ATOM 1212 C C . ALA A 1 146 ? 15.693 -2.842 -35.819 1.00 89.44 146 ALA A C 1
ATOM 1214 O O . ALA A 1 146 ? 16.432 -3.228 -36.732 1.00 89.44 146 ALA A O 1
ATOM 1215 N N . LEU A 1 147 ? 15.541 -1.539 -35.551 1.00 88.62 147 LEU A N 1
ATOM 1216 C CA . LEU A 1 147 ? 16.221 -0.478 -36.305 1.00 88.62 147 LEU A CA 1
ATOM 1217 C C . LEU A 1 147 ? 17.746 -0.567 -36.192 1.00 88.62 147 LEU A C 1
ATOM 1219 O O . LEU A 1 147 ? 18.461 -0.313 -37.165 1.00 88.62 147 LEU A O 1
ATOM 1223 N N . LEU A 1 148 ? 18.260 -0.956 -35.028 1.00 88.44 148 LEU A N 1
ATOM 1224 C CA . LEU A 1 148 ? 19.688 -1.140 -34.802 1.00 88.44 148 LEU A CA 1
ATOM 1225 C C . LEU A 1 148 ? 20.278 -2.248 -35.685 1.00 88.44 148 LEU A C 1
ATOM 1227 O O . LEU A 1 148 ? 21.382 -2.085 -36.219 1.00 88.44 148 LEU A O 1
ATOM 1231 N N . GLN A 1 149 ? 19.538 -3.348 -35.865 1.00 85.88 149 GLN A N 1
ATOM 1232 C CA . GLN A 1 149 ? 19.937 -4.456 -36.738 1.00 85.88 149 GLN A CA 1
ATOM 1233 C C . GLN A 1 149 ? 19.896 -4.065 -38.219 1.00 85.88 149 GLN A C 1
ATOM 1235 O O . GLN A 1 149 ? 20.803 -4.412 -38.976 1.00 85.88 149 GLN A O 1
ATOM 1240 N N . LEU A 1 150 ? 18.876 -3.305 -38.629 1.00 86.88 150 LEU A N 1
ATOM 1241 C CA . LEU A 1 150 ? 18.680 -2.886 -40.021 1.00 86.88 150 LEU A CA 1
ATOM 1242 C C . LEU A 1 150 ? 19.598 -1.733 -40.450 1.00 86.88 150 LEU A C 1
ATOM 1244 O O . LEU A 1 150 ? 19.925 -1.596 -41.633 1.00 86.88 150 LEU A O 1
ATOM 1248 N N . SER A 1 151 ? 20.028 -0.892 -39.508 1.00 85.69 151 SER A N 1
ATOM 1249 C CA . SER A 1 151 ? 20.861 0.267 -39.810 1.00 85.69 151 SER A CA 1
ATOM 1250 C C . SER A 1 151 ? 22.226 -0.150 -40.364 1.00 85.69 151 SER A C 1
ATOM 1252 O O . SER A 1 151 ? 22.878 -1.070 -39.874 1.00 85.69 151 SER A O 1
ATOM 1254 N N . ARG A 1 152 ? 22.710 0.567 -41.382 1.00 83.75 152 ARG A N 1
ATOM 1255 C CA . ARG A 1 152 ? 24.073 0.405 -41.927 1.00 83.75 152 ARG A CA 1
ATOM 1256 C C . ARG A 1 152 ? 25.025 1.514 -41.476 1.00 83.75 152 ARG A C 1
ATOM 1258 O O . ARG A 1 152 ? 26.236 1.371 -41.607 1.00 83.75 152 ARG A O 1
ATOM 1265 N N . ASN A 1 153 ? 24.493 2.610 -40.935 1.00 88.44 153 ASN A N 1
ATOM 1266 C CA . ASN A 1 153 ? 25.273 3.780 -40.545 1.00 88.44 153 ASN A CA 1
ATOM 1267 C C . ASN A 1 153 ? 25.717 3.672 -39.078 1.00 88.44 153 ASN A C 1
ATOM 1269 O O . ASN A 1 153 ? 24.891 3.624 -38.168 1.00 88.44 153 ASN A O 1
ATOM 1273 N N . THR A 1 154 ? 27.031 3.684 -38.854 1.00 87.44 154 THR A N 1
ATOM 1274 C CA . THR A 1 154 ? 27.666 3.612 -37.530 1.00 87.44 154 THR A CA 1
ATOM 1275 C C . THR A 1 154 ? 27.198 4.714 -36.571 1.00 87.44 154 THR A C 1
ATOM 1277 O O . THR A 1 154 ? 26.996 4.426 -35.397 1.00 87.44 154 THR A O 1
ATOM 1280 N N . GLU A 1 155 ? 26.980 5.948 -37.044 1.00 89.56 155 GLU A N 1
ATOM 1281 C CA . GLU A 1 155 ? 26.478 7.052 -36.204 1.00 89.56 155 GLU A CA 1
ATOM 1282 C C . GLU A 1 155 ? 25.056 6.775 -35.712 1.00 89.56 155 GLU A C 1
ATOM 1284 O O . GLU A 1 155 ? 24.772 6.932 -34.529 1.00 89.56 155 GLU A O 1
ATOM 1289 N N . ILE A 1 156 ? 24.187 6.291 -36.603 1.00 88.94 156 ILE A N 1
ATOM 1290 C CA . ILE A 1 156 ? 22.805 5.934 -36.261 1.00 88.94 156 ILE A CA 1
ATOM 1291 C C . ILE A 1 156 ? 22.790 4.761 -35.275 1.00 88.94 156 ILE A C 1
ATOM 1293 O O . ILE A 1 156 ? 22.042 4.795 -34.305 1.00 88.94 156 ILE A O 1
ATOM 1297 N N . LYS A 1 157 ? 23.648 3.750 -35.471 1.00 89.81 157 LYS A N 1
ATOM 1298 C CA . LYS A 1 157 ? 23.756 2.624 -34.530 1.00 89.81 157 LYS A CA 1
ATOM 1299 C C . LYS A 1 157 ? 24.178 3.062 -33.132 1.00 89.81 157 LYS A C 1
ATOM 1301 O O . LYS A 1 157 ? 23.626 2.570 -32.157 1.00 89.81 157 LYS A O 1
ATOM 1306 N N . ILE A 1 158 ? 25.141 3.979 -33.041 1.00 89.56 158 ILE A N 1
ATOM 1307 C CA . ILE A 1 158 ? 25.580 4.547 -31.763 1.00 89.56 158 ILE A CA 1
ATOM 1308 C C . ILE A 1 158 ? 24.425 5.280 -31.076 1.00 89.56 158 ILE A C 1
ATOM 1310 O O . ILE A 1 158 ? 24.190 5.044 -29.897 1.00 89.56 158 ILE A O 1
ATOM 1314 N N . LEU A 1 159 ? 23.693 6.132 -31.801 1.00 90.31 159 LEU A N 1
ATOM 1315 C CA . LEU A 1 159 ? 22.578 6.889 -31.226 1.00 90.31 159 LEU A CA 1
ATOM 1316 C C . LEU A 1 159 ? 21.454 5.965 -30.747 1.00 90.31 159 LEU A C 1
ATOM 1318 O O . LEU A 1 159 ? 21.029 6.093 -29.608 1.00 90.31 159 LEU A O 1
ATOM 1322 N N . ILE A 1 160 ? 21.042 4.983 -31.557 1.00 90.38 160 ILE A N 1
ATOM 1323 C CA . ILE A 1 160 ? 20.010 4.010 -31.165 1.00 90.38 160 ILE A CA 1
ATOM 1324 C C . ILE A 1 160 ? 20.449 3.202 -29.937 1.00 90.38 160 ILE A C 1
ATOM 1326 O O . ILE A 1 160 ? 19.660 3.007 -29.018 1.00 90.38 160 ILE A O 1
ATOM 1330 N N . ALA A 1 161 ? 21.704 2.747 -29.890 1.00 89.19 161 ALA A N 1
ATOM 1331 C CA . ALA A 1 161 ? 22.217 2.010 -28.738 1.00 89.19 161 ALA A CA 1
ATOM 1332 C C . ALA A 1 161 ? 22.213 2.858 -27.454 1.00 89.19 161 ALA A C 1
ATOM 1334 O O . ALA A 1 161 ? 21.870 2.343 -26.394 1.00 89.19 161 ALA A O 1
ATOM 1335 N N . LEU A 1 162 ? 22.510 4.158 -27.557 1.00 89.50 162 LEU A N 1
ATOM 1336 C CA . LEU A 1 162 ? 22.418 5.084 -26.427 1.00 89.50 162 LEU A CA 1
ATOM 1337 C C . LEU A 1 162 ? 20.971 5.450 -26.058 1.00 89.50 162 LEU A C 1
ATOM 1339 O O . LEU A 1 162 ? 20.714 5.741 -24.899 1.00 89.50 162 LEU A O 1
ATOM 1343 N N . CYS A 1 163 ? 20.013 5.390 -26.989 1.00 89.50 163 CYS A N 1
ATOM 1344 C CA . CYS A 1 163 ? 18.586 5.484 -26.654 1.00 89.50 163 CYS A CA 1
ATOM 1345 C C . CYS A 1 163 ? 18.093 4.247 -25.888 1.00 89.50 163 CYS A C 1
ATOM 1347 O O . CYS A 1 163 ? 17.235 4.368 -25.025 1.00 89.50 163 CYS A O 1
ATOM 1349 N N . LEU A 1 164 ? 18.635 3.062 -26.192 1.00 88.69 164 LEU A N 1
ATOM 1350 C CA . LEU A 1 164 ? 18.316 1.819 -25.478 1.00 88.69 164 LEU A CA 1
ATOM 1351 C C . LEU A 1 164 ? 18.958 1.755 -24.088 1.00 88.69 164 LEU A C 1
ATOM 1353 O O . LEU A 1 164 ? 18.408 1.147 -23.176 1.00 88.69 164 LEU A O 1
ATOM 1357 N N . LYS A 1 165 ? 20.145 2.345 -23.933 1.00 88.44 165 LYS A N 1
ATOM 1358 C CA . LYS A 1 165 ? 20.843 2.450 -22.655 1.00 88.44 165 LYS A CA 1
ATOM 1359 C C . LYS A 1 165 ? 21.509 3.813 -22.575 1.00 88.44 165 LYS A C 1
ATOM 1361 O O . LYS A 1 165 ? 22.564 4.029 -23.168 1.00 88.44 165 LYS A O 1
ATOM 1366 N N . GLU A 1 166 ? 20.893 4.695 -21.795 1.00 83.12 166 GLU A N 1
ATOM 1367 C CA . GLU A 1 166 ? 21.195 6.128 -21.737 1.00 83.12 166 GLU A CA 1
ATOM 1368 C C . GLU A 1 166 ? 22.693 6.433 -21.577 1.00 83.12 166 GLU A C 1
ATOM 1370 O O . GLU A 1 166 ? 23.222 7.358 -22.199 1.00 83.12 166 GLU A O 1
ATOM 1375 N N . GLN A 1 167 ? 23.398 5.613 -20.791 1.00 87.38 167 GLN A N 1
ATOM 1376 C CA . GLN A 1 167 ? 24.824 5.739 -20.527 1.00 87.38 167 GLN A CA 1
ATOM 1377 C C . GLN A 1 167 ? 25.558 4.409 -20.728 1.00 87.38 167 GLN A C 1
ATOM 1379 O O . GLN A 1 167 ? 25.222 3.389 -20.121 1.00 87.38 167 GLN A O 1
ATOM 1384 N N . GLN A 1 168 ? 26.620 4.434 -21.537 1.00 88.56 168 GLN A N 1
ATOM 1385 C CA . GLN A 1 168 ? 27.469 3.267 -21.785 1.00 88.56 168 GLN A CA 1
ATOM 1386 C C . GLN A 1 168 ? 28.942 3.644 -21.875 1.00 88.56 168 GLN A C 1
ATOM 1388 O O . GLN A 1 168 ? 29.309 4.745 -22.301 1.00 88.56 168 GLN A O 1
ATOM 1393 N N . THR A 1 169 ? 29.808 2.694 -21.519 1.00 90.81 169 THR A N 1
ATOM 1394 C CA . THR A 1 169 ? 31.225 2.822 -21.848 1.00 90.81 169 THR A CA 1
ATOM 1395 C C . THR A 1 169 ? 31.439 2.639 -23.353 1.00 90.81 169 THR A C 1
ATOM 1397 O O . THR A 1 169 ? 30.730 1.887 -24.024 1.00 90.81 169 THR A O 1
ATOM 1400 N N . ILE A 1 170 ? 32.446 3.311 -23.908 1.00 87.75 170 ILE A N 1
ATOM 1401 C CA . ILE A 1 170 ? 32.824 3.224 -25.327 1.00 87.75 170 ILE A CA 1
ATOM 1402 C C . ILE A 1 170 ? 33.128 1.768 -25.713 1.00 87.75 170 ILE A C 1
ATOM 1404 O O . ILE A 1 170 ? 32.815 1.333 -26.823 1.00 87.75 170 ILE A O 1
ATOM 1408 N N . ASN A 1 171 ? 33.701 0.996 -24.786 1.00 86.12 171 ASN A N 1
ATOM 1409 C CA . ASN A 1 171 ? 34.006 -0.415 -24.996 1.00 86.12 171 ASN A CA 1
ATOM 1410 C C . ASN A 1 171 ? 32.753 -1.299 -24.981 1.00 86.12 171 ASN A C 1
ATOM 1412 O O . ASN A 1 171 ? 32.621 -2.129 -25.880 1.00 86.12 171 ASN A O 1
ATOM 1416 N N . GLU A 1 172 ? 31.813 -1.093 -24.051 1.00 86.12 172 GLU A N 1
ATOM 1417 C CA . GLU A 1 172 ? 30.510 -1.781 -24.068 1.00 86.12 172 GLU A CA 1
ATOM 1418 C C . GLU A 1 172 ? 29.758 -1.516 -25.375 1.00 86.12 172 GLU A C 1
ATOM 1420 O O . GLU A 1 172 ? 29.306 -2.454 -26.038 1.00 86.12 172 GLU A O 1
ATOM 1425 N N . LEU A 1 173 ? 29.676 -0.242 -25.765 1.00 87.19 173 LEU A N 1
ATOM 1426 C CA . LEU A 1 173 ? 28.972 0.222 -26.957 1.00 87.19 173 LEU A CA 1
ATOM 1427 C C . LEU A 1 173 ? 29.559 -0.392 -28.240 1.00 87.19 173 LEU A C 1
ATOM 1429 O O . LEU A 1 173 ? 28.826 -0.845 -29.123 1.00 87.19 173 LEU A O 1
ATOM 1433 N N . TYR A 1 174 ? 30.890 -0.468 -28.326 1.00 85.25 174 TYR A N 1
ATOM 1434 C CA . TYR A 1 174 ? 31.581 -1.117 -29.439 1.00 85.25 174 TYR A CA 1
ATOM 1435 C C . TYR A 1 174 ? 31.351 -2.635 -29.470 1.00 85.25 174 TYR A C 1
ATOM 1437 O O . TYR A 1 174 ? 31.062 -3.191 -30.532 1.00 85.25 174 TYR A O 1
ATOM 1445 N N . ALA A 1 175 ? 31.476 -3.306 -28.320 1.00 78.75 175 ALA A N 1
ATOM 1446 C CA . ALA A 1 175 ? 31.452 -4.765 -28.223 1.00 78.75 175 ALA A CA 1
ATOM 1447 C C . ALA A 1 175 ? 30.075 -5.369 -28.535 1.00 78.75 175 ALA A C 1
ATOM 1449 O O . ALA A 1 175 ? 29.985 -6.420 -29.175 1.00 78.75 175 ALA A O 1
ATOM 1450 N N . THR A 1 176 ? 29.002 -4.711 -28.096 1.00 67.88 176 THR A N 1
ATOM 1451 C CA . THR A 1 176 ? 27.666 -5.322 -28.081 1.00 67.88 176 THR A CA 1
ATOM 1452 C C . THR A 1 176 ? 26.802 -4.977 -29.291 1.00 67.88 176 THR A C 1
ATOM 1454 O O . THR A 1 176 ? 25.978 -5.804 -29.677 1.00 67.88 176 THR A O 1
ATOM 1457 N N . LYS A 1 177 ? 26.968 -3.803 -29.922 1.00 65.44 177 LYS A N 1
ATOM 1458 C CA . LYS A 1 177 ? 25.922 -3.275 -30.821 1.00 65.44 177 LYS A CA 1
ATOM 1459 C C . LYS A 1 177 ? 26.402 -2.682 -32.166 1.00 65.44 177 LYS A C 1
ATOM 1461 O O . LYS A 1 177 ? 25.581 -2.519 -33.066 1.00 65.44 177 LYS A O 1
ATOM 1466 N N . VAL A 1 178 ? 27.702 -2.402 -32.371 1.00 63.56 178 VAL A N 1
ATOM 1467 C CA . VAL A 1 178 ? 28.189 -1.644 -33.563 1.00 63.56 178 VAL A CA 1
ATOM 1468 C C . VAL A 1 178 ? 29.285 -2.357 -34.389 1.00 63.56 178 VAL A C 1
ATOM 1470 O O . VAL A 1 178 ? 29.884 -1.737 -35.263 1.00 63.56 178 VAL A O 1
ATOM 1473 N N . LYS A 1 179 ? 29.535 -3.658 -34.160 1.00 65.12 179 LYS A N 1
ATOM 1474 C CA . LYS A 1 179 ? 30.597 -4.483 -34.797 1.00 65.12 179 LYS A CA 1
ATOM 1475 C C . LYS A 1 179 ? 31.034 -4.003 -36.202 1.00 65.12 179 LYS A C 1
ATOM 1477 O O . LYS A 1 179 ? 30.235 -3.969 -37.137 1.00 65.12 179 LYS A O 1
ATOM 1482 N N . GLY A 1 180 ? 32.316 -3.643 -36.337 1.00 71.38 180 GLY A N 1
ATOM 1483 C CA . GLY A 1 180 ? 32.926 -3.057 -37.539 1.00 71.38 180 GLY A CA 1
ATOM 1484 C C . GLY A 1 180 ? 34.392 -2.657 -37.302 1.00 71.38 180 GLY A C 1
ATOM 1485 O O . GLY A 1 180 ? 34.989 -3.068 -36.312 1.00 71.38 180 GLY A O 1
ATOM 1486 N N . LYS A 1 181 ? 34.999 -1.845 -38.183 1.00 81.25 181 LYS A N 1
ATOM 1487 C CA . LYS A 1 181 ? 36.365 -1.324 -37.960 1.00 81.25 181 LYS A CA 1
ATOM 1488 C C . LYS A 1 181 ? 36.366 -0.313 -36.804 1.00 81.25 181 LYS A C 1
ATOM 1490 O O . LYS A 1 181 ? 35.651 0.687 -36.868 1.00 81.25 181 LYS A O 1
ATOM 1495 N N . ARG A 1 182 ? 37.213 -0.526 -35.786 1.00 84.88 182 ARG A N 1
ATOM 1496 C CA . ARG A 1 182 ? 37.319 0.354 -34.602 1.00 84.88 182 ARG A CA 1
ATOM 1497 C C . ARG A 1 182 ? 37.569 1.821 -34.961 1.00 84.88 182 ARG A C 1
ATOM 1499 O O . ARG A 1 182 ? 36.933 2.705 -34.403 1.00 84.88 182 ARG A O 1
ATOM 1506 N N . THR A 1 183 ? 38.395 2.077 -35.971 1.00 85.31 183 THR A N 1
ATOM 1507 C CA . THR A 1 183 ? 38.680 3.430 -36.473 1.00 85.31 183 THR A CA 1
ATOM 1508 C C . THR A 1 183 ? 37.436 4.153 -36.996 1.00 85.31 183 THR A C 1
ATOM 1510 O O . THR A 1 183 ? 37.274 5.351 -36.774 1.00 85.31 183 THR A O 1
ATOM 1513 N N . THR A 1 184 ? 36.523 3.440 -37.661 1.00 85.75 184 THR A N 1
ATOM 1514 C CA . THR A 1 184 ? 35.246 3.996 -38.133 1.00 85.75 184 THR A CA 1
ATOM 1515 C C . THR A 1 184 ? 34.334 4.358 -36.962 1.00 85.75 184 THR A C 1
ATOM 1517 O O . THR A 1 184 ? 33.705 5.415 -36.985 1.00 85.75 184 THR A O 1
ATOM 1520 N N . PHE A 1 185 ? 34.299 3.514 -35.931 1.00 89.88 185 PHE A N 1
ATOM 1521 C CA . PHE A 1 185 ? 33.531 3.748 -34.710 1.00 89.88 185 PHE A CA 1
ATOM 1522 C C . PHE A 1 185 ? 34.051 4.959 -33.922 1.00 89.88 185 PHE A C 1
ATOM 1524 O O . PHE A 1 185 ? 33.280 5.869 -33.624 1.00 89.88 185 PHE A O 1
ATOM 1531 N N . ASP A 1 186 ? 35.359 5.033 -33.671 1.00 90.00 186 ASP A N 1
ATOM 1532 C CA . ASP A 1 186 ? 35.961 6.148 -32.930 1.00 90.00 186 ASP A CA 1
ATOM 1533 C C . ASP A 1 186 ? 35.763 7.487 -33.668 1.00 90.00 186 ASP A C 1
ATOM 1535 O O . ASP A 1 186 ? 35.488 8.520 -33.052 1.00 90.00 186 ASP A O 1
ATOM 1539 N N . ASN A 1 187 ? 35.839 7.478 -35.005 1.00 91.31 187 ASN A N 1
ATOM 1540 C CA . ASN A 1 187 ? 35.545 8.655 -35.825 1.00 91.31 187 ASN A CA 1
ATOM 1541 C C . ASN A 1 187 ? 34.067 9.061 -35.754 1.00 91.31 187 ASN A C 1
ATOM 1543 O O . ASN A 1 187 ? 33.771 10.255 -35.687 1.00 91.31 187 ASN A O 1
ATOM 1547 N N . ALA A 1 188 ? 33.143 8.097 -35.741 1.00 90.81 188 ALA A N 1
ATOM 1548 C CA . ALA A 1 188 ? 31.718 8.368 -35.570 1.00 90.81 188 ALA A CA 1
ATOM 1549 C C . ALA A 1 188 ? 31.432 9.010 -34.202 1.00 90.81 188 ALA A C 1
ATOM 1551 O O . ALA A 1 188 ? 30.772 10.046 -34.152 1.00 90.81 188 ALA A O 1
ATOM 1552 N N . ILE A 1 189 ? 32.010 8.484 -33.116 1.00 90.50 189 ILE A N 1
ATOM 1553 C CA . ILE A 1 189 ? 31.906 9.070 -31.768 1.00 90.50 189 ILE A CA 1
ATOM 1554 C C . ILE A 1 189 ? 32.407 10.520 -31.757 1.00 90.50 189 ILE A C 1
ATOM 1556 O O . ILE A 1 189 ? 31.691 11.413 -31.307 1.00 90.50 189 ILE A O 1
ATOM 1560 N N . LYS A 1 190 ? 33.596 10.793 -32.316 1.00 92.06 190 LYS A N 1
ATOM 1561 C CA . LYS A 1 190 ? 34.138 12.164 -32.404 1.00 92.06 190 LYS A CA 1
ATOM 1562 C C . LYS A 1 190 ? 33.203 13.111 -33.159 1.00 92.06 190 LYS A C 1
ATOM 1564 O O . LYS A 1 190 ? 33.027 14.254 -32.741 1.00 92.06 190 LYS A O 1
ATOM 1569 N N . ARG A 1 191 ? 32.596 12.654 -34.261 1.00 93.44 191 ARG A N 1
ATOM 1570 C CA . ARG A 1 191 ? 31.640 13.460 -35.037 1.00 93.44 191 ARG A CA 1
ATOM 1571 C C . ARG A 1 191 ? 30.349 13.716 -34.266 1.00 93.44 191 ARG A C 1
ATOM 1573 O O . ARG A 1 191 ? 29.885 14.849 -34.278 1.00 93.44 191 ARG A O 1
ATOM 1580 N N . LEU A 1 192 ? 29.802 12.715 -33.578 1.00 92.75 192 LEU A N 1
ATOM 1581 C CA . LEU A 1 192 ? 28.597 12.867 -32.756 1.00 92.75 192 LEU A CA 1
ATOM 1582 C C . LEU A 1 192 ? 28.821 13.829 -31.580 1.00 92.75 192 LEU A C 1
ATOM 1584 O O . LEU A 1 192 ? 27.961 14.666 -31.318 1.00 92.75 192 LEU A O 1
ATOM 1588 N N . ILE A 1 193 ? 29.996 13.777 -30.942 1.00 92.38 193 ILE A N 1
ATOM 1589 C CA . ILE A 1 193 ? 30.402 14.749 -29.913 1.00 92.38 193 ILE A CA 1
ATOM 1590 C C . ILE A 1 193 ? 30.495 16.153 -30.517 1.00 92.38 193 ILE A C 1
ATOM 1592 O O . ILE A 1 193 ? 29.925 17.096 -29.978 1.00 92.38 193 ILE A O 1
ATOM 1596 N N . ARG A 1 194 ? 31.167 16.305 -31.668 1.00 93.00 194 ARG A N 1
ATOM 1597 C CA . ARG A 1 194 ? 31.305 17.605 -32.347 1.00 93.00 194 ARG A CA 1
ATOM 1598 C C . ARG A 1 194 ? 29.957 18.196 -32.773 1.00 93.00 194 ARG A C 1
ATOM 1600 O O . ARG A 1 194 ? 29.806 19.410 -32.757 1.00 93.00 194 ARG A O 1
ATOM 1607 N N . LYS A 1 195 ? 28.998 17.350 -33.157 1.00 92.94 195 LYS A N 1
ATOM 1608 C CA . LYS A 1 195 ? 27.619 17.743 -33.489 1.00 92.94 195 LYS A CA 1
ATOM 1609 C C . LYS A 1 195 ? 26.764 18.051 -32.249 1.00 92.94 195 LYS A C 1
ATOM 1611 O O . LYS A 1 195 ? 25.622 18.455 -32.415 1.00 92.94 195 LYS A O 1
ATOM 1616 N N . GLY A 1 196 ? 27.280 17.836 -31.036 1.00 89.94 196 GLY A N 1
ATOM 1617 C CA . GLY A 1 196 ? 26.537 18.052 -29.794 1.00 89.94 196 GLY A CA 1
ATOM 1618 C C . GLY A 1 196 ? 25.425 17.030 -29.551 1.00 89.94 196 GLY A C 1
ATOM 1619 O O . GLY A 1 196 ? 24.501 17.320 -28.805 1.00 89.94 196 GLY A O 1
ATOM 1620 N N . LEU A 1 197 ? 25.492 15.851 -30.182 1.00 89.88 197 LEU A N 1
ATOM 1621 C CA . LEU A 1 197 ? 24.445 14.830 -30.063 1.00 89.88 197 LEU A CA 1
ATOM 1622 C C . LEU A 1 197 ? 24.683 13.866 -28.892 1.00 89.88 197 LEU A C 1
ATOM 1624 O O . LEU A 1 197 ? 23.754 13.256 -28.372 1.00 89.88 197 LEU A O 1
ATOM 1628 N N . ILE A 1 198 ? 25.945 13.717 -28.487 1.00 91.12 198 ILE A N 1
ATOM 1629 C CA . ILE A 1 198 ? 26.358 12.903 -27.343 1.00 91.12 198 ILE A CA 1
ATOM 1630 C C . ILE A 1 198 ? 27.423 13.658 -26.546 1.00 91.12 198 ILE A C 1
ATOM 1632 O O . ILE A 1 198 ? 28.218 14.410 -27.118 1.00 91.12 198 ILE A O 1
ATOM 1636 N N . LYS A 1 199 ? 27.485 13.424 -25.235 1.00 90.56 199 LYS A N 1
ATOM 1637 C CA . LYS A 1 199 ? 28.498 13.998 -24.344 1.00 90.56 199 LYS A CA 1
ATOM 1638 C C . LYS A 1 199 ? 29.353 12.907 -23.735 1.00 90.56 199 LYS A C 1
ATOM 1640 O O . LYS A 1 199 ? 28.864 11.853 -23.332 1.00 90.56 199 LYS A O 1
ATOM 1645 N N . ARG A 1 200 ? 30.647 13.192 -23.635 1.00 87.81 200 ARG A N 1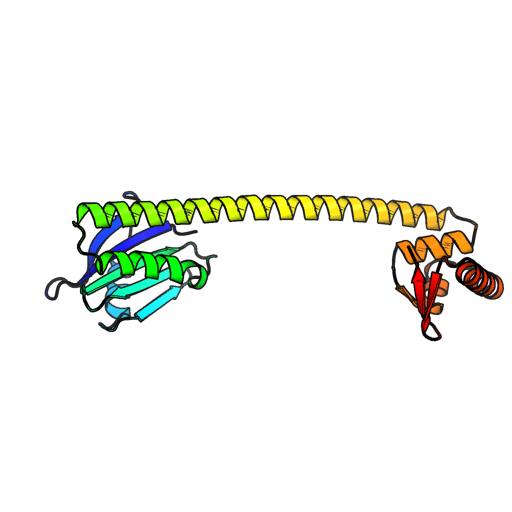
ATOM 1646 C CA . ARG A 1 200 ? 31.592 12.378 -22.880 1.00 87.81 200 ARG A CA 1
ATOM 1647 C C . ARG A 1 200 ? 31.636 12.909 -21.450 1.00 87.81 200 ARG A C 1
ATOM 1649 O O . ARG A 1 200 ? 31.926 14.087 -21.259 1.00 87.81 200 ARG A O 1
ATOM 1656 N N . TYR A 1 201 ? 31.295 12.067 -20.480 1.00 78.88 201 TYR A N 1
ATOM 1657 C CA . TYR A 1 201 ? 31.283 12.452 -19.064 1.00 78.88 201 TYR A CA 1
ATOM 1658 C C . TYR A 1 201 ? 32.627 12.145 -18.391 1.00 78.88 201 TYR A C 1
ATOM 1660 O O . TYR A 1 201 ? 33.144 13.000 -17.687 1.00 78.88 201 TYR A O 1
ATOM 1668 N N . ASN A 1 202 ? 33.230 10.989 -18.703 1.00 77.50 202 ASN A N 1
ATOM 1669 C CA . ASN A 1 202 ? 34.559 10.554 -18.239 1.00 77.50 202 ASN A CA 1
ATOM 1670 C C . ASN A 1 202 ? 35.391 10.0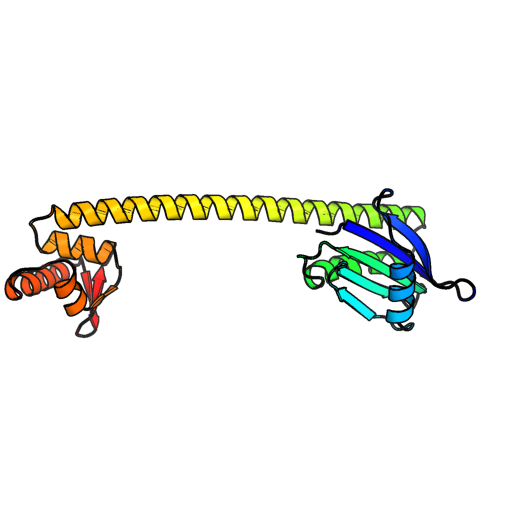08 -19.414 1.00 77.50 202 ASN A C 1
ATOM 1672 O O . ASN A 1 202 ? 34.864 9.852 -20.517 1.00 77.50 202 ASN A O 1
ATOM 1676 N N . ASN A 1 203 ? 36.665 9.651 -19.187 1.00 73.31 203 ASN A N 1
ATOM 1677 C CA . ASN A 1 203 ? 37.561 9.147 -20.242 1.00 73.31 203 ASN A CA 1
ATOM 1678 C C . ASN A 1 203 ? 36.968 8.001 -21.075 1.00 73.31 203 ASN A C 1
ATOM 1680 O O . ASN A 1 203 ? 37.288 7.926 -22.253 1.00 73.31 203 ASN A O 1
ATOM 1684 N N . ASP A 1 204 ? 36.032 7.204 -20.555 1.00 85.44 204 ASP A N 1
ATOM 1685 C CA . ASP A 1 204 ? 35.490 6.053 -21.286 1.00 85.44 204 ASP A CA 1
ATOM 1686 C C . ASP A 1 204 ? 33.966 5.997 -21.401 1.00 85.44 204 ASP A C 1
ATOM 1688 O O . ASP A 1 204 ? 33.460 5.048 -21.991 1.00 85.44 204 ASP A O 1
ATOM 1692 N N . THR A 1 205 ? 33.223 7.002 -20.925 1.00 89.31 205 THR A N 1
ATOM 1693 C CA . THR A 1 205 ? 31.750 6.934 -20.861 1.00 89.31 205 THR A CA 1
ATOM 1694 C C . THR A 1 205 ? 31.079 8.018 -21.691 1.00 89.31 205 THR A C 1
ATOM 1696 O O . THR A 1 205 ? 31.437 9.197 -21.598 1.00 89.31 205 THR A O 1
ATOM 1699 N N . VAL A 1 206 ? 30.077 7.619 -22.477 1.00 90.00 206 VAL A N 1
ATOM 1700 C CA . VAL A 1 206 ? 29.268 8.503 -23.323 1.00 90.00 206 VAL A CA 1
ATOM 1701 C C . VAL A 1 206 ? 27.782 8.388 -22.977 1.00 90.00 206 VAL A C 1
ATOM 1703 O O . VAL A 1 206 ? 27.310 7.317 -22.596 1.00 90.00 206 VAL A O 1
ATOM 1706 N N . ARG A 1 207 ? 27.063 9.507 -23.104 1.00 90.38 207 ARG A N 1
ATOM 1707 C CA . ARG A 1 207 ? 25.614 9.633 -22.884 1.00 90.38 207 ARG A CA 1
ATOM 1708 C C . ARG A 1 207 ? 24.993 10.452 -24.015 1.00 90.38 207 ARG A C 1
ATOM 1710 O O . ARG A 1 207 ? 25.6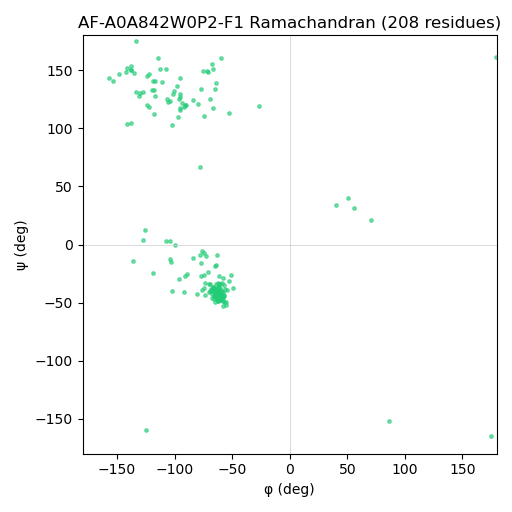55 11.348 -24.550 1.00 90.38 207 ARG A O 1
ATOM 1717 N N . ILE A 1 208 ? 23.752 10.151 -24.378 1.00 88.62 208 ILE A N 1
ATOM 1718 C CA . ILE A 1 208 ? 22.965 10.974 -25.306 1.00 88.62 208 ILE A CA 1
ATOM 1719 C C . ILE A 1 208 ? 22.529 12.293 -24.637 1.00 88.62 208 ILE A C 1
ATOM 1721 O O . ILE A 1 208 ? 22.424 12.358 -23.415 1.00 88.62 208 ILE A O 1
ATOM 1725 N N . LEU A 1 209 ? 22.382 13.372 -25.411 1.00 83.75 209 LEU A N 1
ATOM 1726 C CA . LEU A 1 209 ? 22.139 14.725 -24.880 1.00 83.75 209 LEU A CA 1
ATOM 1727 C C . LEU A 1 209 ? 20.692 15.231 -25.003 1.00 83.75 209 LEU A C 1
ATOM 1729 O O . LEU A 1 209 ? 20.443 16.378 -24.634 1.00 83.75 209 LEU A O 1
ATOM 1733 N N . PHE A 1 210 ? 19.769 14.416 -25.509 1.00 68.31 210 PHE A N 1
ATOM 1734 C CA . PHE A 1 210 ? 18.355 14.772 -25.677 1.00 68.31 210 PHE A CA 1
ATOM 1735 C C . PHE A 1 210 ? 17.479 13.887 -24.808 1.00 68.31 210 PHE A C 1
ATOM 1737 O O . PHE A 1 210 ? 17.866 12.707 -24.638 1.00 68.31 210 PHE A O 1
#

pLDDT: mean 88.41, std 6.36, range [63.56, 96.19]

Foldseek 3Di:
DWPKKWKWAQDPPPGTDTPDIPPPPDDDDVVVRVVQRVVCVLDFDWDWDADPPWTKIWTADNVRRMIIITTDDNPDDSVVCPVLRVVLVVLVVDPDDPVVSNVVNVVSVVVVVVVVVVVVVVVVVVVVVVVVVVVVVVVLLVVLLVCLVVDPQLLSNLLSVCVNPQKDFLVCSAPPGRDDDPVSNVVSVVVCVVVVQWDDPDPTMIGGDD

Secondary structure (DSSP, 8-state):
-EEEEEEEEEETTTEEEEEEEESTT----HHHHHHHHHHTTTS-EEEEEE-SS-EEEEEEETTTTEEEEEEE-TTS-GGGGHHHHHHHHHHHTS---HHHHHHHHHHHHHHHHHHHHHHHHHHHHHHHHHHHHHHHHHHHHHHHHHHHHH---HHHHHHHHHHHSSEEEHHHHHHHH--S-HHHHHHHHHHHHHTTSEEEEETTE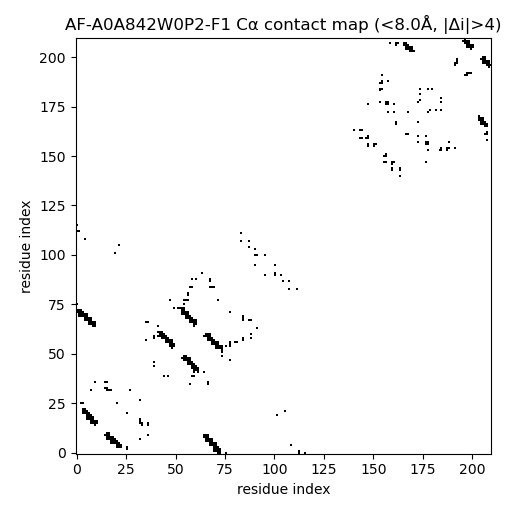EEE--

Sequence (210 aa):
MPKGIVIIEFDEFEGGGVWFKYPDEFEVDDKYIQNLTISHNFISSILTNKDDTINILSFYNDEHKKIIALFLEMREDGQDYYEIIRQLDGLFLRDLAEEEIQQEIQNIYDLSCSIINVREQVMLKFANEISDLKGMEHDFTNRLEALLQLSRNTEIKILIALCLKEQQTINELYATKVKGKRTTFDNAIKRLIRKGLIKRYNNDTVRILF

Nearest PDB structures (foldseek):
  4afi-assembly1_B  TM=7.939E-01  e=3.503E-02  Homo sapiens
  6uri-assembly1_S  TM=6.234E-01  e=1.481E-02  Homo sapiens
  6owt-assembly1_S  TM=5.640E-01  e=4.194E-03  Rattus norvegicus
  7obq-assembly1_y  TM=4.248E-01  e=1.050E-02  Oryctolagus cuniculus
  3lgo-assembly1_A  TM=6.174E-01  e=8.282E-02  Saccharomyces cerevisiae

Mean predicted aligned error: 10.39 Å